Protein AF-A0A1G0C5Q2-F1 (afdb_monomer)

Mean predicted aligned error: 8.96 Å

Structure (mmCIF, N/CA/C/O backbone):
data_AF-A0A1G0C5Q2-F1
#
_entry.id   AF-A0A1G0C5Q2-F1
#
loop_
_atom_site.group_PDB
_atom_site.id
_atom_site.type_symbol
_atom_site.label_atom_id
_atom_site.label_alt_id
_atom_site.label_comp_id
_atom_site.label_asym_id
_atom_site.label_entity_id
_atom_site.label_seq_id
_atom_site.pdbx_PDB_ins_code
_atom_site.Cartn_x
_atom_site.Cartn_y
_atom_site.Cartn_z
_atom_site.occupancy
_atom_site.B_iso_or_equiv
_atom_site.auth_seq_id
_atom_site.auth_comp_id
_atom_site.auth_asym_id
_atom_site.auth_atom_id
_atom_site.pdbx_PDB_model_num
ATOM 1 N N . MET A 1 1 ? 8.155 -18.410 6.723 1.00 86.00 1 MET A N 1
ATOM 2 C CA . MET A 1 1 ? 8.140 -17.548 5.512 1.00 86.00 1 MET A CA 1
ATOM 3 C C . MET A 1 1 ? 6.779 -16.912 5.205 1.00 86.00 1 MET A C 1
ATOM 5 O O . MET A 1 1 ? 6.756 -15.712 4.991 1.00 86.00 1 MET A O 1
ATOM 9 N N . ARG A 1 2 ? 5.639 -17.629 5.223 1.00 94.50 2 ARG A N 1
ATOM 10 C CA . ARG A 1 2 ? 4.313 -17.044 4.884 1.00 94.50 2 ARG A CA 1
ATOM 11 C C . ARG A 1 2 ? 3.938 -15.799 5.704 1.00 94.50 2 ARG A C 1
ATOM 13 O O . ARG A 1 2 ? 3.553 -14.787 5.130 1.00 94.50 2 ARG A O 1
ATOM 20 N N . GLN A 1 3 ? 4.163 -15.841 7.019 1.00 96.00 3 GLN A N 1
ATOM 21 C CA . GLN A 1 3 ?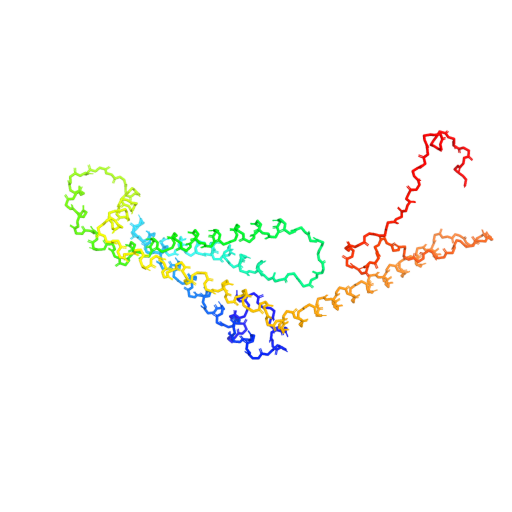 3.906 -14.713 7.923 1.00 96.00 3 GLN A CA 1
ATOM 22 C C . GLN A 1 3 ? 4.652 -13.424 7.534 1.00 96.00 3 GLN A C 1
ATOM 24 O O . GLN A 1 3 ? 4.142 -12.335 7.772 1.00 96.00 3 GLN A O 1
ATOM 29 N N . PHE A 1 4 ? 5.837 -13.518 6.921 1.00 96.56 4 PHE A N 1
ATOM 30 C CA . PHE A 1 4 ? 6.571 -12.338 6.454 1.00 96.56 4 PHE A CA 1
ATOM 31 C C . PHE A 1 4 ? 5.804 -11.617 5.338 1.00 96.56 4 PHE A C 1
ATOM 33 O O . PHE A 1 4 ? 5.561 -10.417 5.434 1.00 96.56 4 PHE A O 1
ATOM 40 N N . PHE A 1 5 ? 5.343 -12.357 4.326 1.00 96.69 5 PHE A N 1
ATOM 41 C CA . PHE A 1 5 ? 4.552 -11.796 3.228 1.00 96.69 5 PHE A CA 1
ATOM 42 C C . PHE A 1 5 ? 3.209 -11.245 3.708 1.00 96.69 5 PHE A C 1
ATOM 44 O O . PHE A 1 5 ? 2.782 -10.188 3.252 1.00 96.69 5 PHE A O 1
ATOM 51 N N . TRP A 1 6 ? 2.580 -11.905 4.681 1.00 96.25 6 TRP A N 1
ATOM 52 C CA . TRP A 1 6 ? 1.364 -11.400 5.318 1.00 96.25 6 TRP A CA 1
ATOM 53 C C . TRP A 1 6 ? 1.596 -10.062 6.029 1.00 96.25 6 TRP A C 1
ATOM 55 O O . TRP A 1 6 ? 0.843 -9.117 5.801 1.00 96.25 6 TRP A O 1
ATOM 65 N N . LYS A 1 7 ? 2.685 -9.935 6.801 1.00 95.56 7 LYS A N 1
ATOM 66 C CA . LYS A 1 7 ? 3.080 -8.667 7.443 1.00 95.56 7 LYS A CA 1
ATOM 67 C C . LYS A 1 7 ? 3.389 -7.566 6.427 1.00 95.56 7 LYS A C 1
ATOM 69 O O . LYS A 1 7 ? 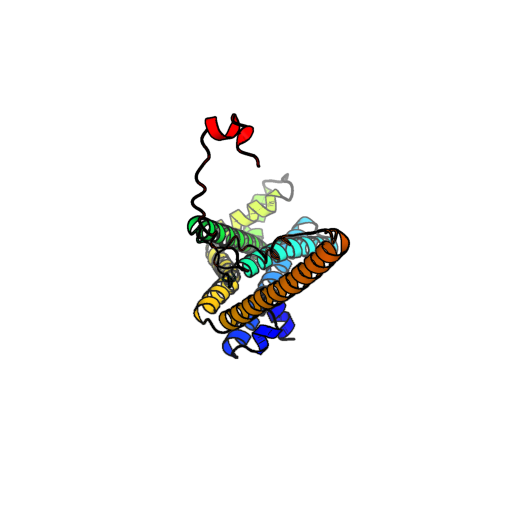3.073 -6.398 6.670 1.00 95.56 7 LYS A O 1
ATOM 74 N N . MET A 1 8 ? 3.983 -7.919 5.287 1.00 94.25 8 MET A N 1
ATOM 75 C CA . MET A 1 8 ? 4.234 -6.970 4.198 1.00 94.25 8 MET A CA 1
ATOM 76 C C . MET A 1 8 ? 2.9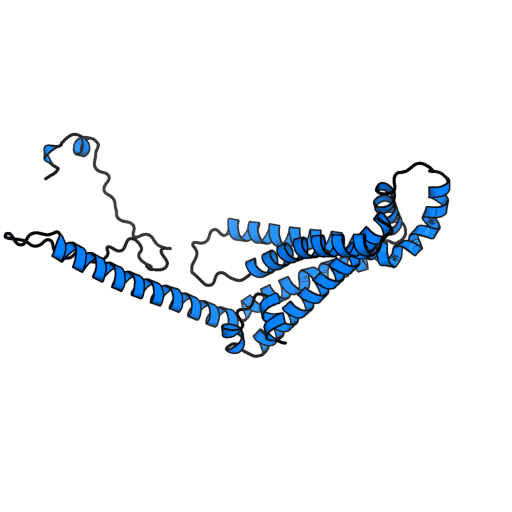33 -6.488 3.549 1.00 94.25 8 MET A C 1
ATOM 78 O O . MET A 1 8 ? 2.768 -5.288 3.352 1.00 94.25 8 MET A O 1
ATOM 82 N N . ALA A 1 9 ? 1.971 -7.389 3.331 1.00 94.50 9 ALA A N 1
ATOM 83 C CA . ALA A 1 9 ? 0.631 -7.064 2.833 1.00 94.50 9 ALA A CA 1
ATOM 84 C C . ALA A 1 9 ? -0.250 -6.294 3.845 1.00 94.50 9 ALA A C 1
ATOM 86 O O . ALA A 1 9 ? -1.307 -5.764 3.476 1.00 94.50 9 ALA A O 1
ATOM 87 N N . GLY A 1 10 ? 0.182 -6.234 5.109 1.00 93.38 10 GLY A N 1
ATOM 88 C CA . GLY A 1 10 ? -0.504 -5.526 6.186 1.00 93.38 10 GLY A CA 1
ATOM 89 C C . GLY A 1 10 ? -1.457 -6.356 7.030 1.00 93.38 10 GLY A C 1
ATOM 90 O O . GLY A 1 10 ? -2.197 -5.796 7.829 1.00 93.38 10 GLY A O 1
ATOM 91 N N . ALA A 1 11 ? -1.460 -7.675 6.867 1.00 94.00 11 ALA A N 1
ATOM 92 C CA . ALA A 1 11 ? -2.321 -8.534 7.658 1.00 94.00 11 ALA A CA 1
ATOM 93 C C . ALA A 1 11 ? -1.772 -8.745 9.072 1.00 94.00 11 ALA A C 1
ATOM 95 O O . ALA A 1 11 ? -0.579 -8.985 9.274 1.00 94.00 11 ALA A O 1
ATOM 96 N N . ASP A 1 12 ? -2.684 -8.771 10.039 1.00 94.81 12 ASP A N 1
ATOM 97 C CA . ASP A 1 12 ? -2.447 -9.402 11.334 1.00 94.81 12 ASP A CA 1
ATOM 98 C C . ASP A 1 12 ? -2.374 -10.928 11.159 1.00 94.81 12 ASP A C 1
ATOM 100 O O . ASP A 1 12 ? -3.376 -11.571 10.825 1.00 94.81 12 ASP A O 1
ATOM 104 N N . CYS A 1 13 ? -1.188 -11.504 11.382 1.00 96.00 13 CYS A N 1
ATOM 105 C CA . CYS A 1 13 ? -0.951 -12.941 11.245 1.00 96.00 13 CYS A CA 1
ATOM 106 C C . CYS A 1 13 ? -1.863 -13.779 12.148 1.00 96.00 13 CYS A C 1
ATOM 108 O O . CYS A 1 13 ? -2.348 -14.814 11.708 1.00 96.00 13 CYS A O 1
ATOM 110 N N . SER A 1 14 ? -2.126 -13.331 13.378 1.00 95.69 14 SER A N 1
ATOM 111 C CA . SER A 1 14 ? -2.903 -14.099 14.358 1.00 95.69 14 SER A CA 1
ATOM 112 C C . SER A 1 14 ? -4.377 -14.222 13.963 1.00 95.69 14 SER A C 1
ATOM 114 O O . SER A 1 14 ? -5.024 -15.239 14.220 1.00 95.69 14 SER A O 1
ATOM 116 N N . ILE A 1 15 ? -4.907 -13.191 13.300 1.00 94.94 15 ILE A N 1
ATOM 117 C CA . ILE A 1 15 ? -6.261 -13.187 12.742 1.00 94.94 15 ILE A CA 1
ATOM 118 C C . ILE A 1 15 ? -6.286 -13.975 11.433 1.00 94.94 15 ILE A C 1
ATOM 120 O O . ILE A 1 15 ? -7.211 -14.748 11.191 1.00 94.94 15 ILE A O 1
ATOM 124 N N . LEU A 1 16 ? -5.268 -13.796 10.589 1.00 94.94 16 LEU A N 1
ATOM 125 C CA . LEU A 1 16 ? -5.209 -14.423 9.275 1.00 94.94 16 LEU A CA 1
ATOM 126 C C . LEU A 1 16 ? -5.054 -15.950 9.367 1.00 94.94 16 LEU A C 1
ATOM 128 O O . LEU A 1 16 ? -5.674 -16.665 8.583 1.00 94.94 16 LEU A O 1
ATOM 132 N N . GLU A 1 17 ? -4.315 -16.457 10.354 1.00 96.25 17 GLU A N 1
ATOM 133 C CA . GLU A 1 17 ? -4.201 -17.896 10.638 1.00 96.25 17 GLU A CA 1
ATOM 134 C C . GLU A 1 17 ? -5.544 -18.536 11.007 1.00 96.25 17 GLU A C 1
ATOM 136 O O . GLU A 1 17 ? -5.779 -19.697 10.683 1.00 96.25 17 GLU A O 1
ATOM 141 N N . LYS A 1 18 ? -6.447 -17.768 11.628 1.00 95.06 18 LYS A N 1
ATOM 142 C CA . LYS A 1 18 ? -7.811 -18.202 11.972 1.00 95.06 18 LYS A CA 1
ATOM 143 C C . LYS A 1 18 ? -8.808 -18.028 10.825 1.00 95.06 18 LYS A C 1
ATOM 145 O O . LYS A 1 18 ? -9.954 -18.442 10.958 1.00 95.06 18 LYS A O 1
ATOM 150 N N . SER A 1 19 ? -8.398 -17.385 9.733 1.00 93.81 19 SER A N 1
ATOM 151 C CA . SER A 1 19 ? -9.231 -17.177 8.547 1.00 93.81 19 SER A CA 1
ATOM 152 C C . SER A 1 19 ? -9.023 -18.282 7.512 1.00 93.81 19 SER A C 1
ATOM 154 O O . SER A 1 19 ? -7.998 -18.968 7.518 1.00 93.81 19 SER A O 1
ATOM 156 N N . GLY A 1 20 ? -9.970 -18.419 6.590 1.00 93.88 20 GLY A N 1
ATOM 157 C CA . GLY A 1 20 ? -9.952 -19.392 5.513 1.00 93.88 20 GLY A CA 1
ATOM 158 C C . GLY A 1 20 ? -8.715 -19.320 4.622 1.00 93.88 20 GLY A C 1
ATOM 159 O O . GLY A 1 20 ? -8.105 -18.267 4.399 1.00 93.88 20 GLY A O 1
ATOM 160 N N . SER A 1 21 ? -8.365 -20.479 4.063 1.00 94.38 21 SER A N 1
ATOM 161 C CA . SER A 1 21 ? -7.192 -20.677 3.204 1.00 94.38 21 SER A CA 1
ATOM 162 C C . SER A 1 21 ? -7.165 -19.734 1.996 1.00 94.38 21 SER A C 1
ATOM 164 O O . SER A 1 21 ? -6.092 -19.295 1.579 1.00 94.38 21 SER A O 1
ATOM 166 N N . GLU A 1 22 ? -8.331 -19.354 1.464 1.00 92.94 22 GLU A N 1
ATOM 167 C CA . GLU A 1 22 ? -8.429 -18.389 0.367 1.00 92.94 22 GLU A CA 1
ATOM 168 C C . GLU A 1 22 ? -7.922 -16.994 0.776 1.00 92.94 22 GLU A C 1
ATOM 170 O O . GLU A 1 22 ? -7.129 -16.384 0.052 1.00 92.94 22 GLU A O 1
ATOM 175 N N . SER A 1 23 ? -8.334 -16.495 1.949 1.00 93.94 23 SER A N 1
ATOM 176 C CA . SER A 1 23 ? -7.864 -15.211 2.489 1.00 93.94 23 SER A CA 1
ATOM 177 C C . SER A 1 23 ? -6.350 -15.247 2.696 1.00 93.94 23 SER A C 1
ATOM 179 O O . SER A 1 23 ? -5.637 -14.350 2.241 1.00 93.94 23 SER A O 1
ATOM 181 N N . GLN A 1 24 ? -5.842 -16.329 3.295 1.00 95.50 24 GLN A N 1
ATOM 182 C CA . GLN A 1 24 ? -4.409 -16.544 3.510 1.00 95.50 24 GLN A CA 1
ATOM 183 C C . GLN A 1 24 ? -3.604 -16.512 2.203 1.00 95.50 24 GLN A C 1
ATOM 185 O O . GLN A 1 24 ? -2.540 -15.885 2.144 1.00 95.50 24 GLN A O 1
ATOM 190 N N . HIS A 1 25 ? -4.107 -17.169 1.151 1.00 95.75 25 HIS A N 1
ATOM 191 C CA . HIS A 1 25 ? -3.444 -17.213 -0.150 1.00 95.75 25 HIS A CA 1
ATOM 192 C C . HIS A 1 25 ? -3.434 -15.839 -0.824 1.00 95.75 25 HIS A C 1
ATOM 194 O O . HIS A 1 25 ? -2.386 -15.386 -1.269 1.00 95.75 25 HIS A O 1
ATOM 200 N N . ARG A 1 26 ? -4.556 -15.112 -0.812 1.00 94.69 26 ARG A N 1
ATOM 201 C CA . ARG A 1 26 ? -4.628 -13.752 -1.370 1.00 94.69 26 ARG A CA 1
ATOM 202 C C . ARG A 1 26 ? -3.671 -12.785 -0.671 1.00 94.69 26 ARG A C 1
ATOM 204 O O . ARG A 1 26 ? -2.983 -12.027 -1.349 1.00 94.69 26 ARG A O 1
ATOM 211 N N . PHE A 1 27 ? -3.580 -12.816 0.660 1.00 95.56 27 PHE A N 1
ATOM 212 C CA . PHE A 1 27 ? -2.607 -11.992 1.388 1.00 95.56 27 PHE A CA 1
ATOM 213 C C . PHE A 1 27 ? -1.157 -12.386 1.081 1.00 95.56 27 PHE A C 1
ATOM 215 O O . PHE A 1 27 ? -0.295 -11.512 1.003 1.00 95.56 27 PHE A O 1
ATOM 222 N N . LEU A 1 28 ? -0.880 -13.675 0.854 1.00 97.06 28 LEU A N 1
ATOM 223 C CA . LEU A 1 28 ? 0.429 -14.132 0.382 1.00 97.06 28 LEU A CA 1
ATOM 224 C C . LEU A 1 28 ? 0.741 -13.571 -1.015 1.00 97.06 28 LEU A C 1
AT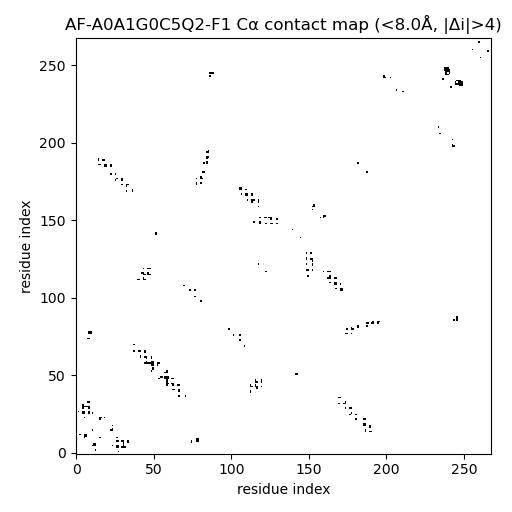OM 226 O O . LEU A 1 28 ? 1.817 -13.011 -1.207 1.00 97.06 28 LEU A O 1
ATOM 230 N N . THR A 1 29 ? -0.201 -13.659 -1.960 1.00 96.88 29 THR A N 1
ATOM 231 C CA . THR A 1 29 ? -0.060 -13.103 -3.316 1.00 96.88 29 THR A CA 1
ATOM 232 C C . THR A 1 29 ? 0.175 -11.596 -3.282 1.00 96.88 29 THR A C 1
ATOM 234 O O . THR A 1 29 ? 1.077 -11.105 -3.952 1.00 96.88 29 THR A O 1
ATOM 237 N N . ILE A 1 30 ? -0.579 -10.857 -2.463 1.00 96.56 30 ILE A N 1
ATOM 238 C CA . ILE A 1 30 ? -0.388 -9.412 -2.278 1.00 96.56 30 ILE A CA 1
ATOM 239 C C . ILE A 1 30 ? 1.017 -9.113 -1.742 1.00 96.56 30 ILE A C 1
ATOM 241 O O . ILE A 1 30 ? 1.684 -8.218 -2.253 1.00 96.56 30 ILE A O 1
ATOM 245 N N . GLY A 1 31 ? 1.481 -9.866 -0.740 1.00 96.94 31 GLY A N 1
ATOM 246 C CA . GLY A 1 31 ? 2.820 -9.698 -0.180 1.00 96.94 31 GLY A CA 1
ATOM 247 C C . GLY A 1 31 ? 3.928 -9.983 -1.197 1.00 96.94 31 GLY A C 1
ATOM 248 O O . GLY A 1 31 ? 4.907 -9.246 -1.252 1.00 96.94 31 GLY A O 1
ATOM 249 N N . LEU A 1 32 ? 3.763 -11.011 -2.034 1.00 97.75 32 LEU A N 1
ATOM 250 C CA . LEU A 1 32 ? 4.696 -11.329 -3.119 1.00 97.75 32 LEU A CA 1
ATOM 251 C C . LEU A 1 32 ? 4.728 -10.230 -4.186 1.00 97.75 32 LEU A C 1
ATOM 253 O O . LEU A 1 32 ? 5.807 -9.777 -4.557 1.00 97.75 32 LEU A O 1
ATOM 257 N N . LEU A 1 33 ? 3.559 -9.763 -4.634 1.00 97.56 33 LEU A N 1
ATOM 258 C CA . LEU A 1 33 ? 3.462 -8.667 -5.599 1.00 97.56 33 LEU A CA 1
ATOM 259 C C . LEU A 1 33 ? 4.067 -7.371 -5.051 1.00 97.56 33 LEU A C 1
ATOM 261 O O . LEU A 1 33 ? 4.733 -6.656 -5.788 1.00 97.56 33 LEU A O 1
ATOM 265 N N . TYR A 1 34 ? 3.883 -7.083 -3.759 1.00 96.81 34 TYR A N 1
ATOM 266 C CA . TYR A 1 34 ? 4.532 -5.946 -3.110 1.00 96.81 34 TYR A CA 1
ATOM 267 C C . TYR A 1 34 ? 6.059 -6.051 -3.191 1.00 96.81 34 TYR A C 1
ATOM 269 O O . TYR A 1 34 ? 6.701 -5.107 -3.636 1.00 96.81 34 TYR A O 1
ATOM 277 N N . ILE A 1 35 ? 6.648 -7.195 -2.825 1.00 97.56 35 ILE A N 1
ATOM 278 C CA . ILE A 1 35 ? 8.106 -7.390 -2.908 1.00 97.56 35 ILE A CA 1
ATOM 279 C C . ILE A 1 35 ? 8.606 -7.275 -4.353 1.00 97.56 35 ILE A C 1
ATOM 281 O O . ILE A 1 35 ? 9.642 -6.656 -4.583 1.00 97.56 35 ILE A O 1
ATOM 285 N N . LEU A 1 36 ? 7.857 -7.807 -5.322 1.00 97.69 36 LEU A N 1
ATOM 286 C CA . LEU A 1 36 ? 8.168 -7.654 -6.743 1.00 97.69 36 LEU A CA 1
ATOM 287 C C . LEU A 1 36 ? 8.177 -6.176 -7.164 1.00 97.69 36 LEU A C 1
ATOM 289 O O . LEU A 1 36 ? 9.126 -5.729 -7.800 1.00 97.69 36 LEU A O 1
ATOM 293 N N . VAL A 1 37 ? 7.161 -5.407 -6.764 1.00 97.38 37 VAL A N 1
ATOM 294 C CA . VAL A 1 37 ? 7.070 -3.961 -7.018 1.00 97.38 37 VAL A CA 1
ATOM 295 C C . VAL A 1 37 ? 8.243 -3.209 -6.381 1.00 97.38 37 VAL A C 1
ATOM 297 O O . VAL A 1 37 ? 8.877 -2.401 -7.056 1.00 97.38 37 VAL A O 1
ATOM 300 N N . ILE A 1 38 ? 8.596 -3.508 -5.124 1.00 98.06 38 ILE A N 1
ATOM 301 C CA . ILE A 1 38 ? 9.780 -2.929 -4.464 1.00 98.06 38 ILE A CA 1
ATOM 302 C C . ILE A 1 38 ? 11.065 -3.260 -5.240 1.00 98.06 38 ILE A C 1
ATOM 304 O O . ILE A 1 38 ? 11.895 -2.378 -5.449 1.00 98.06 38 ILE A O 1
ATOM 308 N N . GLY A 1 39 ? 11.226 -4.507 -5.690 1.00 98.00 39 GLY A N 1
ATOM 309 C CA . GLY A 1 39 ? 12.388 -4.938 -6.469 1.00 98.00 39 GLY A CA 1
ATOM 310 C C . GLY A 1 39 ? 12.508 -4.214 -7.812 1.00 98.00 39 GLY A C 1
ATOM 311 O O . GLY A 1 39 ? 13.594 -3.760 -8.167 1.00 98.00 39 GLY A O 1
ATOM 312 N N . LEU A 1 40 ? 11.391 -4.042 -8.527 1.00 97.88 40 LEU A N 1
ATOM 313 C CA . LEU A 1 40 ? 11.349 -3.288 -9.783 1.00 97.88 40 LEU A CA 1
ATOM 314 C C . LEU A 1 40 ? 11.662 -1.805 -9.576 1.00 97.88 40 LEU A C 1
ATOM 316 O O . LEU A 1 40 ? 12.423 -1.239 -10.356 1.00 97.88 40 LEU A O 1
ATOM 320 N N . MET A 1 41 ? 11.133 -1.188 -8.514 1.00 98.12 41 MET A N 1
ATOM 321 C CA . MET A 1 41 ? 11.483 0.192 -8.157 1.00 98.12 41 MET A CA 1
ATOM 322 C C . MET A 1 41 ? 12.977 0.331 -7.879 1.00 98.12 41 MET A C 1
ATOM 324 O O . M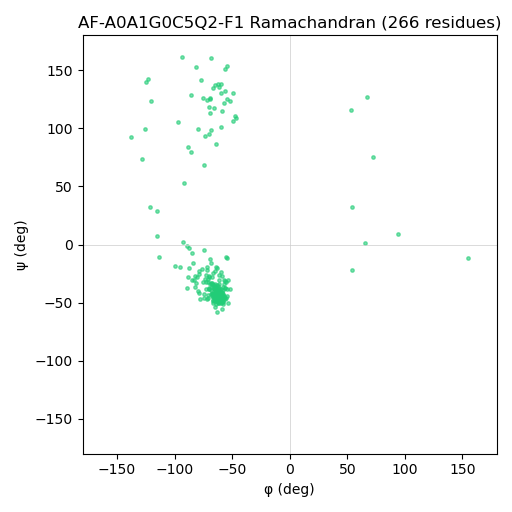ET A 1 41 ? 13.616 1.221 -8.435 1.00 98.12 41 MET A O 1
ATOM 328 N N . PHE A 1 42 ? 13.550 -0.573 -7.079 1.00 98.38 42 PHE A N 1
ATOM 329 C CA . PHE A 1 42 ? 14.982 -0.553 -6.792 1.00 98.38 42 PHE A CA 1
ATOM 330 C C . PHE A 1 42 ? 15.819 -0.681 -8.065 1.00 98.38 42 PHE A C 1
ATOM 332 O O . PHE A 1 42 ? 16.742 0.103 -8.263 1.00 98.38 42 PHE A O 1
ATOM 339 N N . ALA A 1 43 ? 15.482 -1.626 -8.947 1.00 97.62 43 ALA A N 1
ATOM 340 C CA . ALA A 1 43 ? 16.185 -1.812 -10.213 1.00 97.62 43 ALA A CA 1
ATOM 341 C C . ALA A 1 43 ? 16.094 -0.567 -11.112 1.00 97.62 43 ALA A C 1
ATOM 343 O O . ALA A 1 43 ? 17.110 -0.123 -11.647 1.00 97.62 43 ALA A O 1
ATOM 344 N N . ALA A 1 44 ? 14.905 0.031 -11.227 1.00 96.75 44 ALA A N 1
ATOM 345 C CA . ALA A 1 44 ? 14.682 1.228 -12.030 1.00 96.75 44 ALA A CA 1
ATOM 346 C C . ALA A 1 44 ? 15.486 2.432 -11.507 1.00 96.75 44 ALA A C 1
ATOM 348 O O . ALA A 1 44 ? 16.175 3.096 -12.282 1.00 96.75 44 ALA A O 1
ATOM 349 N N . PHE A 1 45 ? 15.469 2.680 -10.192 1.00 97.00 45 PHE A N 1
ATOM 350 C CA . PHE A 1 45 ? 16.253 3.761 -9.586 1.00 97.00 45 PHE A CA 1
ATOM 351 C C . PHE A 1 45 ? 17.757 3.499 -9.611 1.00 97.00 45 PHE A C 1
ATOM 353 O O . PHE A 1 45 ? 18.527 4.435 -9.816 1.00 97.00 45 PHE A O 1
ATOM 360 N N . CYS A 1 46 ? 18.182 2.242 -9.475 1.00 96.94 46 CYS A N 1
ATOM 361 C CA . CYS A 1 46 ? 19.593 1.871 -9.564 1.00 96.94 46 CYS A CA 1
ATOM 362 C C . CYS A 1 46 ? 20.128 2.117 -10.968 1.00 96.94 46 CYS A C 1
ATOM 364 O O . CYS A 1 46 ? 21.178 2.736 -11.117 1.00 96.94 46 CYS A O 1
ATOM 366 N N . GLY A 1 47 ? 19.359 1.744 -11.993 1.00 92.44 47 GLY A N 1
ATOM 367 C CA . GLY A 1 47 ? 19.670 2.066 -13.381 1.00 92.44 47 GLY A CA 1
ATOM 368 C C . GLY A 1 47 ? 19.754 3.571 -13.638 1.00 92.44 47 GLY A C 1
ATOM 369 O O . GLY A 1 47 ? 20.716 4.039 -14.248 1.00 92.44 47 GLY A O 1
ATOM 370 N N . LEU A 1 48 ? 18.785 4.338 -13.125 1.00 92.69 48 LEU A N 1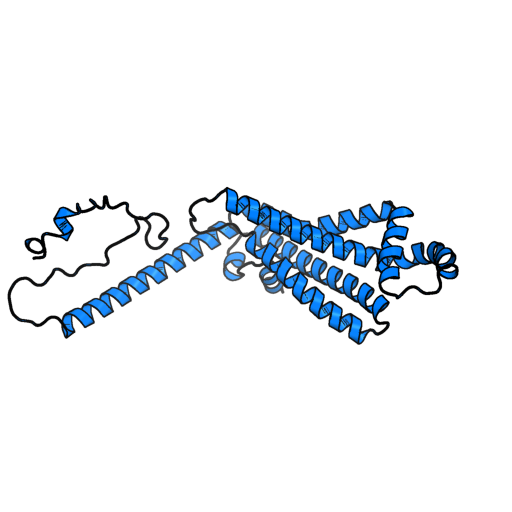
ATOM 371 C CA . LEU A 1 48 ? 18.782 5.799 -13.224 1.00 92.69 48 LEU A CA 1
ATOM 372 C C . LEU A 1 48 ? 20.034 6.410 -12.580 1.00 92.69 48 LEU A C 1
ATOM 374 O O . LEU A 1 48 ? 20.777 7.139 -13.231 1.00 92.69 48 LEU A O 1
ATOM 378 N N . PHE A 1 49 ? 20.295 6.103 -11.310 1.00 94.19 49 PHE A N 1
ATOM 379 C CA . PHE A 1 49 ? 21.421 6.685 -10.585 1.00 94.19 49 PHE A CA 1
ATOM 380 C C . PHE A 1 49 ? 22.776 6.182 -11.082 1.00 94.19 49 PHE A C 1
ATOM 382 O O . PHE A 1 49 ? 23.749 6.927 -11.015 1.00 94.19 49 PHE A O 1
ATOM 389 N N . TRP A 1 50 ? 22.856 4.967 -11.627 1.00 92.69 50 TRP A N 1
ATOM 390 C CA . TRP A 1 50 ? 24.060 4.482 -12.299 1.00 92.69 50 TRP A CA 1
ATOM 391 C C . TRP A 1 50 ? 24.394 5.346 -13.516 1.00 92.69 50 TRP A C 1
ATOM 393 O O . TRP A 1 50 ? 25.536 5.777 -13.648 1.00 92.69 50 TRP A O 1
ATOM 403 N N . LYS A 1 51 ? 23.396 5.676 -14.351 1.00 87.19 51 LYS A N 1
ATOM 404 C CA . LYS A 1 51 ? 23.581 6.590 -15.493 1.00 87.19 51 LYS A CA 1
ATOM 405 C C . LYS A 1 51 ? 23.983 8.004 -15.057 1.00 87.19 51 LYS A C 1
ATOM 407 O O . LYS A 1 51 ? 24.763 8.643 -15.748 1.00 87.19 51 LYS A O 1
ATOM 412 N N . VAL A 1 52 ? 23.475 8.483 -13.918 1.00 88.06 52 VAL A N 1
ATOM 413 C CA . VAL A 1 52 ? 23.769 9.837 -13.410 1.00 88.06 52 VAL A CA 1
ATOM 414 C C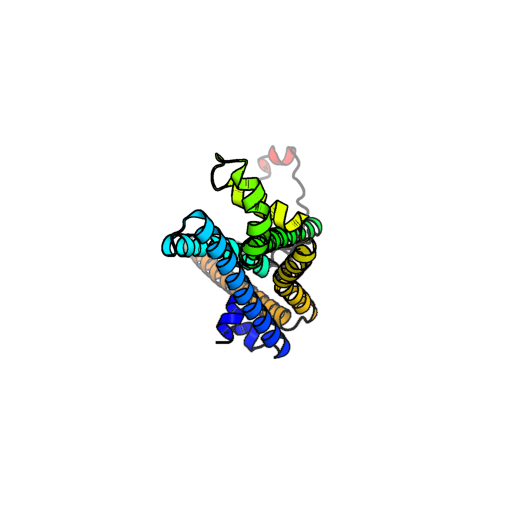 . VAL A 1 52 ? 25.148 9.936 -12.751 1.00 88.06 52 VAL A C 1
ATOM 416 O O . VAL A 1 52 ? 25.878 10.885 -13.012 1.00 88.06 52 VAL A O 1
ATOM 419 N N . PHE A 1 53 ? 25.508 8.991 -11.879 1.00 90.12 53 PHE A N 1
ATOM 420 C CA . PHE A 1 53 ? 26.721 9.088 -11.055 1.00 90.12 53 PHE A CA 1
ATOM 421 C C . PHE A 1 53 ? 27.907 8.282 -11.591 1.00 90.12 53 PHE A C 1
ATOM 423 O O . PHE A 1 53 ? 29.028 8.498 -11.139 1.00 90.12 53 PHE A O 1
ATOM 430 N N . GLY A 1 54 ? 27.685 7.300 -12.473 1.00 89.31 54 GLY A N 1
ATOM 431 C CA . GLY A 1 54 ? 28.733 6.405 -12.986 1.00 89.31 54 GLY A CA 1
ATOM 432 C C . GLY A 1 54 ? 29.378 5.485 -11.936 1.00 89.31 54 GLY A C 1
ATOM 433 O O . GLY A 1 54 ? 30.282 4.719 -12.258 1.00 89.31 54 GLY A O 1
ATOM 434 N N . MET A 1 55 ? 28.932 5.539 -10.676 1.00 94.44 55 MET A N 1
ATOM 435 C CA . MET A 1 55 ? 29.482 4.772 -9.556 1.00 94.44 55 MET A CA 1
ATOM 436 C C . MET A 1 55 ? 28.418 3.874 -8.921 1.00 94.44 55 MET A C 1
ATOM 438 O O . MET A 1 55 ? 27.396 4.353 -8.425 1.00 94.44 55 MET A O 1
ATOM 442 N N . PHE A 1 56 ? 28.698 2.568 -8.857 1.00 95.88 56 PHE A N 1
ATOM 443 C CA . PHE A 1 56 ? 27.722 1.543 -8.454 1.00 95.88 56 PHE A CA 1
ATOM 444 C C . PHE A 1 56 ? 27.262 1.740 -7.018 1.00 95.88 56 PHE A C 1
ATOM 446 O O . PHE A 1 56 ? 26.069 1.747 -6.738 1.00 95.88 56 PHE A O 1
ATOM 453 N N . TRP A 1 57 ? 28.212 1.938 -6.107 1.00 97.50 57 TRP A N 1
ATOM 454 C CA . TRP A 1 57 ? 27.928 2.036 -4.679 1.00 97.50 57 TRP A CA 1
ATOM 455 C C . TRP A 1 57 ? 27.084 3.262 -4.331 1.00 97.50 57 TRP A C 1
ATOM 457 O O . TRP A 1 57 ? 26.167 3.159 -3.515 1.00 97.50 57 TRP A O 1
ATOM 467 N N . ILE A 1 58 ? 27.346 4.399 -4.987 1.00 96.50 58 ILE A N 1
ATOM 468 C CA . ILE A 1 58 ? 26.548 5.620 -4.822 1.00 96.50 58 ILE A CA 1
ATOM 469 C C . ILE A 1 58 ? 25.142 5.379 -5.377 1.00 96.50 58 ILE A C 1
ATOM 471 O O . ILE A 1 58 ? 24.160 5.607 -4.672 1.00 96.50 58 ILE A O 1
ATOM 475 N N . ALA A 1 59 ? 25.038 4.827 -6.590 1.00 96.25 59 ALA A N 1
ATOM 476 C CA . ALA A 1 59 ? 23.757 4.528 -7.217 1.00 96.25 59 ALA A CA 1
ATOM 477 C C . ALA A 1 59 ? 22.901 3.562 -6.387 1.00 96.25 59 ALA A C 1
ATOM 479 O O . ALA A 1 59 ? 21.732 3.845 -6.124 1.00 96.25 59 ALA A O 1
ATOM 480 N N . ALA A 1 60 ? 23.483 2.460 -5.912 1.00 98.00 60 ALA A N 1
ATOM 481 C CA . ALA A 1 60 ? 22.808 1.478 -5.073 1.00 98.00 60 ALA A CA 1
ATOM 482 C C . ALA A 1 60 ? 22.345 2.090 -3.741 1.00 98.00 60 ALA A C 1
ATOM 484 O O . ALA A 1 60 ? 21.202 1.874 -3.336 1.00 98.00 60 ALA A O 1
ATOM 485 N N . SER A 1 61 ? 23.188 2.902 -3.092 1.00 98.19 61 SER A N 1
ATOM 486 C CA . SER A 1 61 ? 22.851 3.556 -1.819 1.00 98.19 61 SER A CA 1
ATOM 487 C C . SER A 1 61 ? 21.708 4.561 -1.984 1.00 98.19 61 SER A C 1
ATOM 489 O O . SER A 1 61 ? 20.722 4.499 -1.248 1.00 98.19 61 SER A O 1
ATOM 491 N N . CYS A 1 62 ? 21.780 5.438 -2.991 1.00 97.88 62 CYS A N 1
ATOM 492 C CA . CYS A 1 62 ? 20.710 6.389 -3.300 1.00 97.88 62 CYS A CA 1
ATOM 493 C C . CYS A 1 62 ? 19.404 5.669 -3.671 1.00 97.88 62 CYS A C 1
ATOM 495 O O . CYS A 1 62 ? 18.333 6.040 -3.190 1.00 97.88 62 CYS A O 1
ATOM 497 N N . SER A 1 63 ? 19.486 4.599 -4.467 1.00 97.88 63 SER A N 1
ATOM 498 C CA . SER A 1 63 ? 18.321 3.797 -4.868 1.00 97.88 63 SER A CA 1
ATOM 499 C C . SER A 1 63 ? 17.654 3.124 -3.689 1.00 97.88 63 SER A C 1
ATOM 501 O O . SER A 1 63 ? 16.427 3.081 -3.628 1.00 97.88 63 SER A O 1
ATOM 503 N N . LEU A 1 64 ? 18.443 2.609 -2.746 1.00 98.44 64 LEU A N 1
ATOM 504 C CA . LEU A 1 64 ? 17.933 1.972 -1.542 1.00 98.44 64 LEU A CA 1
ATOM 505 C C . LEU A 1 64 ? 17.146 2.977 -0.700 1.00 98.44 64 LEU A C 1
ATOM 507 O O . LEU A 1 64 ? 16.022 2.676 -0.304 1.00 98.44 64 LEU A O 1
ATOM 511 N N . VAL A 1 65 ? 17.687 4.182 -0.490 1.00 98.44 65 VAL A N 1
ATOM 512 C CA . VAL A 1 65 ? 17.006 5.249 0.263 1.00 98.44 65 VAL A CA 1
ATOM 513 C C . VAL A 1 65 ? 15.705 5.666 -0.426 1.00 98.44 65 VAL A C 1
ATOM 515 O O . VAL A 1 65 ? 14.650 5.673 0.208 1.00 98.44 65 VAL A O 1
ATOM 518 N N . VAL A 1 66 ? 15.742 5.960 -1.728 1.00 97.88 66 VAL A N 1
ATOM 519 C CA . VAL A 1 66 ? 14.551 6.390 -2.482 1.00 97.88 66 VAL A CA 1
ATOM 520 C C . VAL A 1 66 ? 13.492 5.288 -2.527 1.00 97.88 66 VAL A C 1
ATOM 522 O O . VAL A 1 66 ? 12.319 5.545 -2.252 1.00 97.88 66 VAL A O 1
ATOM 525 N N . THR A 1 67 ? 13.896 4.046 -2.798 1.00 98.12 67 THR A N 1
ATOM 526 C CA . THR A 1 67 ? 12.979 2.899 -2.826 1.00 98.12 67 THR A CA 1
ATOM 527 C C . THR A 1 67 ? 12.382 2.632 -1.450 1.00 98.12 67 THR A C 1
ATOM 529 O O . THR A 1 67 ? 11.202 2.305 -1.355 1.00 98.12 67 THR A O 1
ATOM 532 N N . PHE A 1 68 ? 13.149 2.805 -0.371 1.00 97.94 68 PHE A N 1
ATOM 533 C CA . PHE A 1 68 ? 12.633 2.688 0.990 1.00 97.94 68 PHE A CA 1
ATOM 534 C C . PHE A 1 68 ? 11.567 3.751 1.289 1.00 97.94 68 PHE A C 1
ATOM 536 O O . PHE A 1 68 ? 10.510 3.418 1.831 1.00 97.94 68 PHE A O 1
ATOM 543 N N . LEU A 1 69 ? 11.798 5.009 0.899 1.00 97.81 69 LEU A N 1
ATOM 544 C CA . LEU A 1 69 ? 10.839 6.101 1.095 1.00 97.81 69 LEU A CA 1
ATOM 545 C C . LEU A 1 69 ? 9.555 5.880 0.284 1.00 97.81 69 LEU A C 1
ATOM 547 O O . LEU A 1 69 ? 8.463 5.841 0.855 1.00 97.81 69 LEU A O 1
ATOM 551 N N . ILE A 1 70 ? 9.676 5.665 -1.029 1.00 96.75 70 ILE A N 1
ATOM 552 C CA . ILE A 1 70 ? 8.523 5.434 -1.915 1.00 96.75 70 ILE A CA 1
ATOM 553 C C . ILE A 1 70 ? 7.804 4.138 -1.528 1.00 96.75 70 ILE A C 1
ATOM 555 O O . ILE A 1 70 ? 6.579 4.114 -1.437 1.00 96.75 70 ILE A O 1
ATOM 559 N N . GLY A 1 71 ? 8.550 3.075 -1.223 1.00 96.62 71 GLY A N 1
ATOM 560 C CA . GLY A 1 71 ? 8.012 1.802 -0.753 1.00 96.62 71 GLY A CA 1
ATOM 561 C C . GLY A 1 71 ? 7.227 1.938 0.551 1.00 96.62 71 GLY A C 1
ATOM 562 O O . GLY A 1 71 ? 6.164 1.335 0.690 1.00 96.62 71 GLY A O 1
ATOM 563 N N . SER A 1 72 ? 7.684 2.788 1.475 1.00 96.44 72 SER A N 1
ATOM 564 C CA . SER A 1 72 ? 6.963 3.088 2.719 1.00 96.44 72 SER A CA 1
ATOM 565 C C . SER A 1 72 ? 5.646 3.820 2.456 1.00 96.44 72 SER A C 1
ATOM 567 O O . SER A 1 72 ? 4.616 3.430 3.009 1.00 96.44 72 SER A O 1
ATOM 569 N N . ILE A 1 73 ? 5.644 4.822 1.569 1.00 96.00 73 ILE A N 1
ATOM 570 C CA . ILE A 1 73 ? 4.420 5.536 1.165 1.00 96.00 73 ILE A CA 1
ATOM 571 C C . ILE A 1 73 ? 3.455 4.580 0.452 1.00 96.00 73 ILE A C 1
ATOM 573 O O . ILE A 1 73 ? 2.266 4.539 0.768 1.00 96.00 73 ILE A O 1
ATOM 577 N N . TYR A 1 74 ? 3.958 3.758 -0.470 1.00 96.00 74 TYR A N 1
ATOM 578 C CA . TYR A 1 74 ? 3.168 2.753 -1.177 1.00 96.00 74 TYR A CA 1
ATOM 579 C C . TYR A 1 74 ? 2.545 1.739 -0.206 1.00 96.00 74 TYR A C 1
ATOM 581 O O . TYR A 1 74 ? 1.349 1.447 -0.282 1.00 96.00 74 TYR A O 1
ATOM 589 N N . ARG A 1 75 ? 3.322 1.244 0.766 1.00 95.50 75 ARG A N 1
ATOM 590 C CA . ARG A 1 75 ? 2.823 0.346 1.814 1.00 95.50 75 ARG A CA 1
ATOM 591 C C . ARG A 1 75 ? 1.756 1.026 2.669 1.00 95.50 75 ARG A C 1
ATOM 593 O O . ARG A 1 75 ? 0.738 0.403 2.958 1.00 95.50 75 ARG A O 1
ATOM 600 N N . LEU A 1 76 ? 1.936 2.294 3.037 1.00 94.56 76 LEU A N 1
ATOM 601 C CA . LEU A 1 76 ? 0.934 3.060 3.785 1.00 94.56 76 LEU A CA 1
ATOM 602 C C . LEU A 1 76 ? -0.368 3.227 2.982 1.00 94.56 76 LEU A C 1
ATOM 604 O O . LEU A 1 76 ? -1.461 3.006 3.514 1.00 94.56 76 LEU A O 1
ATOM 608 N N . ASN A 1 77 ? -0.269 3.526 1.685 1.00 93.75 77 ASN A N 1
ATOM 609 C CA . ASN A 1 77 ? -1.415 3.562 0.775 1.00 93.75 77 ASN A CA 1
ATOM 610 C C . ASN A 1 77 ? -2.143 2.211 0.744 1.00 93.75 77 ASN A C 1
ATOM 612 O O . ASN A 1 77 ? -3.368 2.168 0.836 1.00 93.75 77 ASN A O 1
ATOM 616 N N . MET A 1 78 ? -1.407 1.100 0.711 1.00 92.25 78 MET A N 1
ATOM 617 C CA . MET A 1 78 ? -1.984 -0.242 0.793 1.00 92.25 78 MET A CA 1
ATOM 618 C C . MET A 1 78 ? -2.643 -0.558 2.142 1.00 92.25 78 MET A C 1
ATOM 620 O O . MET A 1 78 ? -3.701 -1.186 2.173 1.00 92.25 78 MET A O 1
ATOM 624 N N . LEU A 1 79 ? -2.033 -0.176 3.265 1.00 92.00 79 LEU A N 1
ATOM 625 C CA . LEU A 1 79 ? -2.578 -0.402 4.610 1.00 92.00 79 LEU A CA 1
ATOM 626 C C . LEU A 1 79 ? -3.872 0.371 4.827 1.00 92.00 79 LEU A C 1
ATOM 628 O O . LEU A 1 79 ? -4.867 -0.175 5.291 1.00 92.00 79 LEU A O 1
ATOM 632 N N . SER A 1 80 ? -3.878 1.629 4.415 1.00 89.75 80 SER A N 1
ATOM 633 C CA . SER A 1 80 ? -5.003 2.528 4.628 1.00 89.75 80 SER A CA 1
ATOM 634 C C . SER A 1 80 ? -6.255 2.156 3.818 1.00 89.75 80 SER A C 1
ATOM 636 O O . SER A 1 80 ? -7.349 2.631 4.122 1.00 89.75 80 SER A O 1
ATOM 638 N N . LEU A 1 81 ? -6.130 1.299 2.796 1.00 86.88 81 LEU A N 1
ATOM 639 C CA . LEU A 1 81 ? -7.251 0.746 2.022 1.00 86.88 81 LEU A CA 1
ATOM 640 C C . LEU A 1 81 ? -8.053 -0.331 2.766 1.00 86.88 81 LEU A C 1
ATOM 642 O O . LEU A 1 81 ? -9.057 -0.817 2.237 1.00 86.88 81 LEU A O 1
ATOM 646 N N . GLU A 1 82 ? -7.626 -0.725 3.964 1.00 86.81 82 GLU A N 1
ATOM 647 C CA . GLU A 1 82 ? -8.405 -1.642 4.785 1.00 86.81 82 GLU A CA 1
ATOM 648 C C . GLU A 1 82 ? -9.765 -1.038 5.153 1.00 86.81 82 GLU A C 1
ATOM 650 O O . GLU A 1 82 ? -9.866 0.153 5.448 1.00 86.81 82 GLU A O 1
ATOM 655 N N . PRO A 1 83 ? -10.845 -1.836 5.098 1.00 82.44 83 PRO A N 1
ATOM 656 C CA . PRO A 1 83 ? -12.139 -1.380 5.561 1.00 82.44 83 PRO A CA 1
ATOM 657 C C . PRO A 1 83 ? -12.071 -1.039 7.047 1.00 82.44 83 PRO A C 1
ATOM 659 O O . PRO A 1 83 ? -11.573 -1.832 7.845 1.00 82.44 83 PRO A O 1
ATOM 662 N N . TYR A 1 84 ? -12.661 0.099 7.405 1.00 81.19 84 TYR A N 1
ATOM 663 C CA . TYR A 1 84 ? -12.987 0.403 8.789 1.00 81.19 84 TYR A CA 1
ATOM 664 C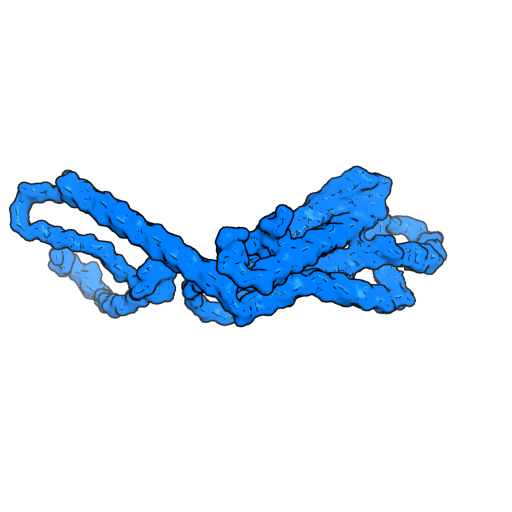 C . TYR A 1 84 ? -13.887 -0.703 9.344 1.00 81.19 84 TYR A C 1
ATOM 666 O O . TYR A 1 84 ? -14.937 -1.039 8.788 1.00 81.19 84 TYR A O 1
ATOM 674 N N . THR A 1 85 ? -13.411 -1.319 10.407 1.00 82.31 85 THR A N 1
ATOM 675 C CA . THR A 1 85 ? -14.042 -2.416 11.140 1.00 82.31 85 THR A CA 1
ATOM 676 C C . THR A 1 85 ? -14.949 -1.887 12.245 1.00 82.31 85 THR A C 1
ATOM 678 O O . THR A 1 85 ? -16.032 -2.437 12.471 1.00 82.31 85 THR A O 1
ATOM 681 N N . LEU A 1 86 ? -14.527 -0.800 12.889 1.00 81.62 86 LEU A N 1
ATOM 682 C CA . LEU A 1 86 ? -15.304 -0.044 13.860 1.00 81.62 86 LEU A CA 1
ATOM 683 C C . LEU A 1 86 ? -16.272 0.912 13.155 1.00 81.62 86 LEU A C 1
ATOM 685 O O . LEU A 1 86 ? -16.061 1.315 12.010 1.00 81.62 86 LEU A O 1
ATOM 689 N N . ARG A 1 87 ? -17.378 1.219 13.836 1.00 70.69 87 ARG A N 1
ATOM 690 C CA . ARG A 1 87 ? -18.393 2.148 13.341 1.00 70.69 87 ARG A CA 1
ATOM 691 C C . ARG A 1 87 ? -17.788 3.550 13.358 1.00 70.69 87 ARG A C 1
ATOM 693 O O . ARG A 1 87 ? -17.293 3.979 14.389 1.00 70.69 87 ARG A O 1
ATOM 700 N N . ASP A 1 88 ? -17.821 4.221 12.220 1.00 70.81 88 ASP A N 1
ATOM 701 C CA . ASP A 1 88 ? -17.405 5.612 12.069 1.00 70.81 88 ASP A CA 1
ATOM 702 C C . ASP A 1 88 ? -18.582 6.367 11.449 1.00 70.81 88 ASP A C 1
ATOM 704 O O . ASP A 1 88 ? -19.282 5.804 10.597 1.00 70.81 88 ASP A O 1
ATOM 708 N N . GLN A 1 89 ? -18.850 7.587 11.910 1.00 64.06 89 GLN A N 1
ATOM 709 C CA . GLN A 1 89 ? -19.945 8.380 11.360 1.00 64.06 89 GLN A CA 1
ATOM 710 C C . GLN A 1 89 ? -19.589 8.796 9.924 1.00 64.06 89 GLN A C 1
ATOM 712 O O . GLN A 1 89 ? -18.503 9.288 9.630 1.00 64.06 89 GLN A O 1
ATOM 717 N N . ASP A 1 90 ? -20.488 8.487 8.992 1.00 59.66 90 ASP A N 1
ATOM 718 C CA . ASP A 1 90 ? -20.231 8.488 7.555 1.00 59.66 90 ASP A CA 1
ATOM 719 C C . ASP A 1 90 ? -20.042 9.894 6.960 1.00 59.66 90 ASP A C 1
ATOM 721 O O . ASP A 1 90 ? -20.984 10.503 6.460 1.00 59.66 90 ASP A O 1
ATOM 725 N N . GLU A 1 91 ? -18.797 10.354 6.837 1.00 68.94 91 GLU A N 1
ATOM 726 C CA . GLU A 1 91 ? -18.457 11.365 5.831 1.00 68.94 91 GLU A CA 1
ATOM 727 C C . GLU A 1 91 ? -18.089 10.694 4.500 1.00 68.94 91 GLU A C 1
ATOM 729 O O . GLU A 1 91 ? -16.923 10.465 4.163 1.00 68.94 91 GLU A O 1
ATOM 734 N N . LEU A 1 92 ? -19.111 10.364 3.705 1.00 75.75 92 LEU A N 1
ATOM 735 C CA . LEU A 1 92 ? -18.952 9.746 2.380 1.00 75.75 92 LEU A CA 1
ATOM 736 C C . LEU A 1 92 ? -17.974 10.528 1.476 1.00 75.75 92 LEU A C 1
ATOM 738 O O . LEU A 1 92 ? -17.177 9.926 0.754 1.00 75.75 92 LEU A O 1
ATOM 742 N N . LYS A 1 93 ? -18.003 11.869 1.544 1.00 77.50 93 LYS A N 1
ATOM 743 C CA . LYS A 1 93 ? -17.131 12.757 0.753 1.00 77.50 93 LYS A CA 1
ATOM 744 C C . LYS A 1 93 ? -15.652 12.557 1.095 1.00 77.50 93 LYS A C 1
ATOM 746 O O . LYS A 1 93 ? -14.829 12.386 0.195 1.00 77.50 93 LYS A O 1
ATOM 751 N N . THR A 1 94 ? -15.333 12.494 2.384 1.00 82.81 94 THR A N 1
ATOM 752 C CA . THR A 1 94 ? -13.967 12.332 2.897 1.00 82.81 94 THR A CA 1
ATOM 753 C C . THR A 1 94 ? -13.398 10.964 2.509 1.00 82.81 94 THR A C 1
ATOM 755 O O . THR A 1 94 ? -12.227 10.852 2.133 1.00 82.81 94 THR A O 1
ATOM 758 N N . LYS A 1 95 ? -14.249 9.929 2.458 1.00 83.62 95 LYS A N 1
ATOM 759 C CA . LYS A 1 95 ? -13.870 8.583 1.991 1.00 83.62 95 LYS A CA 1
ATOM 760 C C . LYS A 1 95 ? -13.498 8.564 0.505 1.00 83.62 95 LYS A C 1
ATOM 762 O O . LYS A 1 95 ? -12.474 7.981 0.146 1.00 83.62 95 LYS A O 1
ATOM 767 N N . ILE A 1 96 ? -14.285 9.213 -0.358 1.00 87.81 96 ILE A N 1
ATOM 768 C CA . ILE A 1 96 ? -14.023 9.250 -1.809 1.00 87.81 96 ILE A CA 1
ATOM 769 C C . ILE A 1 96 ? -12.714 9.984 -2.105 1.00 87.81 96 ILE A C 1
ATOM 771 O O . ILE A 1 96 ? -11.851 9.430 -2.788 1.00 87.81 96 ILE A O 1
ATOM 775 N N . LEU A 1 97 ? -12.538 11.192 -1.557 1.00 89.44 97 LEU A N 1
ATOM 776 C CA . LEU A 1 97 ? -11.332 11.996 -1.777 1.00 89.44 97 LEU A CA 1
ATOM 777 C C . LEU A 1 97 ? -10.068 11.233 -1.365 1.00 89.44 97 LEU A C 1
ATOM 779 O O . LEU A 1 97 ? -9.095 11.162 -2.115 1.00 89.44 97 LEU A O 1
ATOM 783 N N . THR A 1 98 ? -10.119 10.592 -0.200 1.00 89.56 98 THR A N 1
ATOM 784 C CA . THR A 1 98 ? -9.015 9.785 0.315 1.00 89.56 98 THR A CA 1
ATOM 785 C C . THR A 1 98 ? -8.646 8.640 -0.634 1.00 89.56 98 THR A C 1
ATOM 787 O O . THR A 1 98 ? -7.465 8.389 -0.877 1.00 89.56 98 THR A O 1
ATOM 790 N N . HIS A 1 99 ? -9.632 7.958 -1.222 1.00 89.50 99 HIS A N 1
ATOM 791 C CA . HIS A 1 99 ? -9.367 6.925 -2.221 1.00 89.50 99 HIS A CA 1
ATOM 792 C C . HIS A 1 99 ? -8.738 7.496 -3.497 1.00 89.50 99 HIS A C 1
ATOM 794 O O . HIS A 1 99 ? -7.758 6.929 -3.978 1.00 89.50 99 HIS A O 1
ATOM 800 N N . VAL A 1 100 ? -9.241 8.623 -4.012 1.00 92.56 100 VAL A N 1
ATOM 801 C CA . VAL A 1 100 ? -8.699 9.279 -5.216 1.00 92.56 100 VAL A CA 1
ATOM 802 C C . VAL A 1 100 ? -7.221 9.631 -5.037 1.00 92.56 100 VAL A C 1
ATOM 804 O O . VAL A 1 100 ? -6.407 9.256 -5.878 1.00 92.56 100 VAL A O 1
ATOM 807 N N . ILE A 1 101 ? -6.850 10.260 -3.916 1.00 91.94 101 ILE A N 1
ATOM 808 C CA . ILE A 1 101 ? -5.455 10.636 -3.619 1.00 91.94 101 ILE A CA 1
ATOM 809 C C . ILE A 1 101 ? -4.537 9.401 -3.593 1.00 91.94 101 ILE A C 1
ATOM 811 O O . ILE A 1 101 ? -3.421 9.425 -4.119 1.00 91.94 101 ILE A O 1
ATOM 815 N N . ARG A 1 102 ? -5.005 8.286 -3.021 1.00 92.00 102 ARG A N 1
ATOM 816 C CA . ARG A 1 102 ? -4.233 7.034 -2.958 1.00 92.00 102 ARG A CA 1
ATOM 817 C C . ARG A 1 102 ? -4.022 6.415 -4.337 1.00 92.00 102 ARG A C 1
ATOM 819 O O . ARG A 1 102 ? -2.897 6.059 -4.670 1.00 92.00 102 ARG A O 1
ATOM 826 N N . TYR A 1 103 ? -5.074 6.304 -5.149 1.00 93.38 103 TYR A N 1
ATOM 827 C CA . TYR A 1 103 ? -4.944 5.764 -6.506 1.00 93.38 103 TYR A CA 1
ATOM 828 C C . TYR A 1 103 ? -4.064 6.652 -7.382 1.00 93.38 103 TYR A C 1
ATOM 830 O O . TYR A 1 103 ? -3.213 6.141 -8.109 1.00 93.38 103 TYR A O 1
ATOM 838 N N . PHE A 1 104 ? -4.221 7.971 -7.269 1.00 95.31 104 PHE A N 1
ATOM 839 C CA . PHE A 1 104 ? -3.406 8.934 -7.996 1.00 95.31 104 PHE A CA 1
ATOM 840 C C . PHE A 1 104 ? -1.923 8.821 -7.624 1.00 95.31 104 PHE A C 1
ATOM 842 O O . PHE A 1 104 ? -1.088 8.659 -8.509 1.00 95.31 104 PHE A O 1
ATOM 849 N N . SER A 1 105 ? -1.589 8.817 -6.328 1.00 95.19 105 SER A N 1
ATOM 850 C CA . SER A 1 105 ? -0.193 8.694 -5.875 1.00 95.19 105 SER A CA 1
ATOM 851 C C . SER A 1 105 ? 0.455 7.377 -6.307 1.00 95.19 105 SER A C 1
ATOM 853 O O . SER A 1 105 ? 1.582 7.381 -6.797 1.00 95.19 105 SER A O 1
ATOM 855 N N . VAL A 1 106 ? -0.260 6.252 -6.207 1.00 96.12 106 VAL A N 1
ATOM 856 C CA . VAL A 1 106 ? 0.249 4.952 -6.673 1.00 96.12 106 VAL A CA 1
ATOM 857 C C . VAL A 1 106 ? 0.464 4.945 -8.185 1.00 96.12 106 VAL A C 1
ATOM 859 O O . VAL A 1 106 ? 1.496 4.465 -8.647 1.00 96.12 106 VAL A O 1
ATOM 862 N N . THR A 1 107 ? -0.473 5.507 -8.950 1.00 96.56 107 THR A N 1
ATOM 863 C CA . THR A 1 107 ? -0.358 5.605 -10.413 1.00 96.56 107 THR A CA 1
ATOM 864 C C . THR A 1 107 ? 0.831 6.476 -10.811 1.00 96.56 107 THR A C 1
ATOM 866 O O . THR A 1 107 ? 1.582 6.102 -11.707 1.00 96.56 107 THR A O 1
ATOM 869 N N . LEU A 1 108 ? 1.057 7.590 -10.108 1.00 96.56 108 LEU A N 1
ATOM 870 C CA . LEU A 1 108 ? 2.202 8.470 -10.332 1.00 96.56 108 LEU A CA 1
ATOM 871 C C . LEU A 1 108 ? 3.533 7.743 -10.079 1.00 96.56 108 LEU A C 1
ATOM 873 O O . LEU A 1 108 ? 4.433 7.811 -10.914 1.00 96.56 108 LEU A O 1
ATOM 877 N N . PHE A 1 109 ? 3.653 7.003 -8.971 1.00 95.69 109 PHE A N 1
ATOM 878 C CA . PHE A 1 109 ? 4.860 6.218 -8.681 1.00 95.69 109 PHE A CA 1
ATOM 879 C C . PHE A 1 109 ? 5.100 5.110 -9.702 1.00 95.69 109 PHE A C 1
ATOM 881 O O . PHE A 1 109 ? 6.240 4.893 -10.119 1.00 95.69 109 PHE A O 1
ATOM 888 N N . ALA A 1 110 ? 4.033 4.430 -10.117 1.00 97.31 110 ALA A N 1
ATOM 889 C CA . ALA A 1 110 ? 4.111 3.384 -11.120 1.00 97.31 110 ALA A CA 1
ATOM 890 C C . ALA A 1 110 ? 4.555 3.943 -12.475 1.00 97.31 110 ALA A C 1
ATOM 892 O O . ALA A 1 110 ? 5.449 3.382 -13.100 1.00 97.31 110 ALA A O 1
ATOM 893 N N . PHE A 1 111 ? 3.994 5.082 -12.889 1.00 97.25 111 PHE A N 1
ATOM 894 C CA . PHE A 1 111 ? 4.384 5.777 -14.113 1.00 97.25 111 PHE A CA 1
ATOM 895 C C . PHE A 1 111 ? 5.851 6.214 -14.073 1.00 97.25 111 PHE A C 1
ATOM 897 O O . PHE A 1 111 ? 6.602 5.969 -15.013 1.00 97.25 111 PHE A O 1
ATOM 904 N N . PHE A 1 112 ? 6.285 6.806 -12.960 1.00 95.69 112 PHE A N 1
ATOM 905 C CA . PHE A 1 112 ? 7.665 7.250 -12.798 1.00 95.69 112 PHE A CA 1
ATOM 906 C C . PHE A 1 112 ? 8.660 6.080 -12.816 1.00 95.69 112 PHE A C 1
ATOM 908 O O . PHE A 1 112 ? 9.683 6.138 -13.498 1.00 95.69 112 PHE A O 1
ATOM 915 N N . THR A 1 113 ? 8.326 4.982 -12.132 1.00 96.88 113 THR A N 1
ATOM 916 C CA . THR A 1 113 ? 9.136 3.755 -12.141 1.00 96.88 113 THR A CA 1
ATOM 917 C C . THR A 1 113 ? 9.174 3.131 -13.531 1.00 96.88 113 THR A C 1
ATOM 919 O O . THR A 1 113 ? 10.240 2.716 -13.979 1.00 96.88 113 THR A O 1
ATOM 922 N N . ALA A 1 114 ? 8.037 3.098 -14.230 1.00 96.94 114 ALA A N 1
ATOM 923 C CA . ALA A 1 114 ? 7.954 2.593 -15.591 1.00 96.94 114 ALA A CA 1
ATOM 924 C C . ALA A 1 114 ? 8.886 3.361 -16.527 1.00 96.94 114 ALA A C 1
ATOM 926 O O . ALA A 1 114 ? 9.718 2.746 -17.182 1.00 96.94 114 ALA A O 1
ATOM 927 N N . LYS A 1 115 ? 8.839 4.696 -16.502 1.00 94.62 115 LYS A N 1
ATOM 928 C CA . LYS A 1 115 ? 9.711 5.538 -17.328 1.00 94.62 115 LYS A CA 1
ATOM 929 C C . LYS A 1 115 ? 11.196 5.334 -17.024 1.00 94.62 115 LYS A C 1
ATOM 931 O O . LYS A 1 115 ? 12.003 5.243 -17.943 1.00 94.62 115 LYS A O 1
ATOM 936 N N . CYS A 1 116 ? 11.563 5.178 -15.752 1.00 94.44 116 CYS A N 1
ATOM 937 C CA . CYS A 1 116 ? 12.939 4.842 -15.381 1.00 94.44 116 CYS A CA 1
ATOM 938 C C . CYS A 1 116 ? 13.362 3.464 -15.921 1.00 94.44 116 CYS A C 1
ATOM 940 O O . CYS A 1 116 ? 14.480 3.309 -16.414 1.00 94.44 116 CYS A O 1
ATOM 942 N N . LEU A 1 117 ? 12.470 2.470 -15.855 1.00 95.25 117 LEU A N 1
ATOM 943 C CA . LEU A 1 117 ? 12.738 1.120 -16.345 1.00 95.25 117 LEU A CA 1
ATOM 944 C C . LEU A 1 117 ? 12.819 1.064 -17.878 1.00 95.25 117 LEU A C 1
ATOM 946 O O . LEU A 1 117 ? 13.675 0.372 -18.416 1.00 95.25 117 LEU A O 1
ATOM 950 N N . GLU A 1 118 ? 11.979 1.819 -18.582 1.00 94.19 118 GLU A N 1
ATOM 951 C CA . GLU A 1 118 ? 12.012 1.951 -20.042 1.00 94.19 118 GLU A CA 1
ATOM 952 C C . GLU A 1 118 ? 13.360 2.492 -20.516 1.00 94.19 118 GLU A C 1
ATOM 954 O O . GLU A 1 118 ? 14.002 1.875 -21.362 1.00 94.19 118 GLU A O 1
ATOM 959 N N . THR A 1 119 ? 13.848 3.579 -19.912 1.00 90.75 119 THR A N 1
ATOM 960 C CA . THR A 1 119 ? 15.161 4.147 -20.254 1.00 90.75 119 THR A CA 1
ATOM 961 C C . THR A 1 119 ? 16.322 3.221 -19.876 1.00 90.75 119 THR A C 1
ATOM 963 O O . THR A 1 119 ? 17.410 3.314 -20.455 1.00 90.75 119 THR A O 1
ATOM 966 N N . LEU A 1 120 ? 16.130 2.334 -18.896 1.00 91.50 120 LEU A N 1
ATOM 967 C CA . LEU A 1 120 ? 17.114 1.312 -18.542 1.00 91.50 120 LEU A CA 1
ATOM 968 C C . LEU A 1 120 ? 17.149 0.179 -19.576 1.00 91.50 120 LEU A C 1
ATOM 970 O O . LEU A 1 120 ? 18.234 -0.216 -19.991 1.00 91.50 120 LEU A O 1
ATOM 974 N N . LEU A 1 121 ? 15.985 -0.330 -19.985 1.00 93.12 121 LEU A N 1
ATOM 975 C CA . LEU A 1 121 ? 15.862 -1.490 -20.874 1.00 93.12 121 LEU A CA 1
ATOM 976 C C . LEU A 1 121 ? 16.078 -1.144 -22.349 1.00 93.12 121 LEU A C 1
ATOM 978 O O . LEU A 1 121 ? 16.700 -1.914 -23.073 1.00 93.12 121 LEU A O 1
ATOM 982 N N . PHE A 1 122 ? 15.558 -0.001 -22.788 1.00 92.06 122 PHE A N 1
ATOM 983 C CA . PHE A 1 122 ? 15.522 0.404 -24.195 1.00 92.06 122 PHE A CA 1
ATOM 984 C C . PHE A 1 122 ? 16.362 1.639 -24.484 1.00 92.06 122 PHE A C 1
ATOM 986 O O . PHE A 1 122 ? 16.329 2.145 -25.600 1.00 92.06 122 PHE A O 1
ATOM 993 N N . GLY A 1 123 ? 17.135 2.118 -23.505 1.00 84.44 123 GLY A N 1
ATOM 994 C CA . GLY A 1 123 ? 18.010 3.269 -23.714 1.00 84.44 123 GLY A CA 1
ATOM 995 C C . GLY A 1 123 ? 18.951 3.076 -24.905 1.00 84.44 123 GLY A C 1
ATOM 996 O O . GLY A 1 123 ? 19.100 3.985 -25.703 1.00 84.44 123 GLY A O 1
ATOM 997 N N . SER A 1 124 ? 19.475 1.867 -25.109 1.00 84.06 124 SER A N 1
ATOM 998 C CA . SER A 1 124 ? 20.363 1.585 -26.242 1.00 84.06 124 SER A CA 1
ATOM 999 C C . SER A 1 124 ? 19.699 1.710 -27.616 1.00 84.06 124 SER A C 1
ATOM 1001 O O . SER A 1 124 ? 20.406 1.895 -28.602 1.00 84.06 124 SER A O 1
ATOM 1003 N N . LEU A 1 125 ? 18.368 1.585 -27.706 1.00 82.81 125 LEU A N 1
ATOM 1004 C CA . LEU A 1 125 ? 17.642 1.761 -28.968 1.00 82.81 125 LEU A CA 1
ATOM 1005 C C . LEU A 1 125 ? 17.587 3.234 -29.365 1.00 82.81 125 LEU A C 1
ATOM 1007 O O . LEU A 1 125 ? 17.742 3.550 -30.536 1.00 82.81 125 LEU A O 1
ATOM 1011 N N . ALA A 1 126 ? 17.411 4.120 -28.387 1.00 73.12 126 ALA A N 1
ATOM 1012 C CA . ALA A 1 126 ? 17.402 5.552 -28.630 1.00 73.12 126 ALA A CA 1
ATOM 1013 C C . ALA A 1 126 ? 18.827 6.124 -28.745 1.00 73.12 126 ALA A C 1
ATOM 1015 O O . ALA A 1 126 ? 19.027 7.048 -29.523 1.00 73.12 126 ALA A O 1
ATOM 1016 N N . ASP A 1 127 ? 19.839 5.526 -28.105 1.00 72.44 127 ASP A N 1
ATOM 1017 C CA . ASP A 1 127 ? 21.236 5.963 -28.245 1.00 72.44 127 ASP A CA 1
ATOM 1018 C C . ASP A 1 127 ? 21.708 5.976 -29.718 1.00 72.44 127 ASP A C 1
ATOM 1020 O O . ASP A 1 127 ? 22.507 6.832 -30.080 1.00 72.44 127 ASP A O 1
ATOM 1024 N N . ALA A 1 128 ? 21.199 5.091 -30.589 1.00 68.19 128 ALA A N 1
ATOM 1025 C CA . ALA A 1 128 ? 21.559 5.064 -32.014 1.00 68.19 128 ALA A CA 1
ATOM 1026 C C . ALA A 1 128 ? 21.045 6.287 -32.799 1.00 68.19 128 ALA A C 1
ATOM 1028 O O . ALA A 1 128 ? 21.764 6.821 -33.644 1.00 68.19 128 ALA A O 1
ATOM 1029 N N . ASP A 1 129 ? 19.833 6.748 -32.491 1.00 65.94 129 ASP A N 1
ATOM 1030 C CA . ASP A 1 129 ? 19.217 7.914 -33.133 1.00 65.94 129 ASP A CA 1
ATOM 1031 C C . ASP A 1 129 ? 19.725 9.224 -32.503 1.00 65.94 129 ASP A C 1
ATOM 1033 O O . ASP A 1 129 ? 19.919 10.235 -33.180 1.00 65.94 129 ASP A O 1
ATOM 1037 N N . VAL A 1 130 ? 20.005 9.193 -31.197 1.00 64.75 130 VAL A N 1
ATOM 1038 C CA . VAL A 1 130 ? 20.378 10.360 -30.393 1.00 64.75 130 VAL A CA 1
ATOM 1039 C C . VAL A 1 130 ? 21.859 10.698 -30.500 1.00 64.75 130 VAL A C 1
ATOM 1041 O O . VAL A 1 130 ? 22.186 11.881 -30.460 1.00 64.75 130 VAL A O 1
ATOM 1044 N N . LEU A 1 131 ? 22.760 9.726 -30.714 1.00 63.09 131 LEU A N 1
ATOM 1045 C CA . LEU A 1 131 ? 24.187 10.016 -30.932 1.00 63.09 131 LEU A CA 1
ATOM 1046 C C . LEU A 1 131 ? 24.394 10.978 -32.109 1.00 63.09 131 LEU A C 1
ATOM 1048 O O . LEU A 1 131 ? 25.251 11.858 -32.043 1.00 63.09 131 LEU A O 1
ATOM 1052 N N . HIS A 1 132 ? 23.586 10.830 -33.164 1.00 62.94 132 HIS A N 1
ATOM 1053 C CA . HIS A 1 132 ? 23.710 11.639 -34.372 1.00 62.94 132 HIS A CA 1
ATOM 1054 C C . HIS A 1 132 ? 23.230 13.085 -34.161 1.00 62.94 132 HIS A C 1
ATOM 1056 O O . HIS A 1 132 ? 23.800 14.016 -34.728 1.00 62.94 132 HIS A O 1
ATOM 1062 N N . GLU A 1 133 ? 22.231 13.286 -33.298 1.00 65.31 133 GLU A N 1
ATOM 1063 C CA . GLU A 1 133 ? 21.693 14.607 -32.940 1.00 65.31 133 GLU A CA 1
ATOM 1064 C C . GLU A 1 133 ? 22.504 15.277 -31.803 1.00 65.31 133 GLU A C 1
ATOM 1066 O O . GLU A 1 133 ? 22.661 16.500 -31.763 1.00 65.31 133 GLU A O 1
ATOM 1071 N N . MET A 1 134 ? 23.097 14.477 -30.905 1.00 60.03 134 MET A N 1
ATOM 1072 C CA . MET A 1 134 ? 23.952 14.909 -29.790 1.00 60.03 134 MET A CA 1
ATOM 1073 C C . MET A 1 134 ? 25.310 15.445 -30.228 1.00 60.03 134 MET A C 1
ATOM 1075 O O . MET A 1 134 ? 25.792 16.412 -29.635 1.00 60.03 134 MET A O 1
ATOM 1079 N N . GLU A 1 135 ? 25.924 14.860 -31.261 1.00 59.19 135 GLU A N 1
ATOM 1080 C CA . GLU A 1 135 ? 27.189 15.359 -31.820 1.00 59.19 135 GLU A CA 1
ATOM 1081 C C . GLU A 1 135 ? 27.040 16.810 -32.328 1.00 59.19 135 GLU A C 1
ATOM 1083 O O . GLU A 1 135 ? 27.991 17.591 -32.316 1.00 59.19 135 GLU A O 1
ATOM 1088 N N . GLN A 1 136 ? 25.810 17.224 -32.654 1.00 59.12 136 GLN A N 1
ATOM 1089 C CA . GLN A 1 136 ? 25.469 18.586 -33.062 1.00 59.12 136 GLN A CA 1
ATOM 1090 C C . GLN A 1 136 ? 25.227 19.568 -31.899 1.00 59.12 136 GLN A C 1
ATOM 1092 O O . GLN A 1 136 ? 25.225 20.780 -32.121 1.00 59.12 136 GLN A O 1
ATOM 1097 N N . ARG A 1 137 ? 25.025 19.089 -30.661 1.00 61.81 137 ARG A N 1
ATOM 1098 C CA . ARG A 1 137 ? 24.628 19.907 -29.492 1.00 61.81 137 ARG A CA 1
ATOM 1099 C C . ARG A 1 137 ? 25.618 19.842 -28.318 1.00 61.81 137 ARG A C 1
ATOM 1101 O O . ARG A 1 137 ? 25.210 19.948 -27.159 1.00 61.81 137 ARG A O 1
ATOM 1108 N N . LEU A 1 138 ? 26.918 19.694 -28.599 1.00 51.31 138 LEU A N 1
ATOM 1109 C CA . LEU A 1 138 ? 27.988 19.706 -27.589 1.00 51.31 138 LEU A CA 1
ATOM 1110 C C . LEU A 1 138 ? 27.872 20.922 -26.646 1.00 51.31 138 LEU A C 1
ATOM 1112 O O . LEU A 1 138 ? 28.184 22.053 -27.014 1.00 51.31 138 LEU A O 1
ATOM 1116 N N . GLY A 1 139 ? 27.446 20.671 -25.406 1.00 53.28 139 GLY A N 1
ATOM 1117 C CA . GLY A 1 139 ? 27.377 21.677 -24.341 1.00 53.28 139 GLY A CA 1
ATOM 1118 C C . GLY A 1 139 ? 26.352 21.398 -23.239 1.00 53.28 139 GLY A C 1
ATOM 1119 O O . GLY A 1 139 ? 26.386 22.065 -22.206 1.00 53.28 139 GLY A O 1
ATOM 1120 N N . SER A 1 140 ? 25.448 20.429 -23.412 1.00 51.16 140 SER A N 1
ATOM 1121 C CA . SER A 1 140 ? 24.352 20.229 -22.458 1.00 51.16 140 SER A CA 1
ATOM 1122 C C . SER A 1 140 ? 24.712 19.349 -21.252 1.00 51.16 140 SER A C 1
ATOM 1124 O O . SER A 1 140 ? 25.204 18.229 -21.376 1.00 51.16 140 SER A O 1
ATOM 1126 N N . VAL A 1 141 ? 24.417 19.877 -20.062 1.00 55.44 141 VAL A N 1
ATOM 1127 C CA . VAL A 1 141 ? 24.587 19.269 -18.734 1.00 55.44 141 VAL A CA 1
ATOM 1128 C C . VAL A 1 141 ? 23.777 17.970 -18.619 1.00 55.44 141 VAL A C 1
ATOM 1130 O O . VAL A 1 141 ? 22.571 17.962 -18.874 1.00 55.44 141 VAL A O 1
ATOM 1133 N N . GLY A 1 142 ? 24.420 16.889 -18.156 1.00 56.16 142 GLY A N 1
ATOM 1134 C CA . GLY A 1 142 ? 23.925 15.501 -18.197 1.00 56.16 142 GLY A CA 1
ATOM 1135 C C . GLY A 1 142 ? 22.545 15.194 -17.589 1.00 56.16 142 GLY A C 1
ATOM 1136 O O . GLY A 1 142 ? 21.999 14.125 -17.843 1.00 56.16 142 GLY A O 1
ATOM 1137 N N . GLY A 1 143 ? 21.936 16.116 -16.835 1.00 58.09 143 GLY A N 1
ATOM 1138 C CA . GLY A 1 143 ? 20.568 15.961 -16.324 1.00 58.09 143 GLY A CA 1
ATOM 1139 C C . GLY A 1 143 ? 19.471 16.162 -17.380 1.00 58.09 143 GLY A C 1
ATOM 1140 O O . GLY A 1 143 ? 18.431 15.511 -17.312 1.00 58.09 143 GLY A O 1
ATOM 1141 N N . THR A 1 144 ? 19.696 17.025 -18.375 1.00 64.06 144 THR A N 1
ATOM 1142 C CA . THR A 1 144 ? 18.722 17.255 -19.464 1.00 64.06 144 THR A CA 1
ATOM 1143 C C . THR A 1 144 ? 18.683 16.088 -20.448 1.00 64.06 144 THR A C 1
ATOM 1145 O O . THR A 1 144 ? 17.618 15.754 -20.965 1.00 64.06 144 THR A O 1
ATOM 1148 N N . LEU A 1 145 ? 19.816 15.395 -20.596 1.00 71.19 145 LEU A N 1
ATOM 1149 C CA . LEU A 1 145 ? 19.982 14.264 -21.504 1.00 71.19 145 LEU A CA 1
ATOM 1150 C C . LEU A 1 145 ? 19.047 13.105 -21.167 1.00 71.19 145 LEU A C 1
ATOM 1152 O O . LEU A 1 145 ? 18.506 12.477 -22.065 1.00 71.19 145 LEU A O 1
ATOM 1156 N N . PHE A 1 146 ? 18.797 12.832 -19.883 1.00 75.69 146 PHE A N 1
ATOM 1157 C CA . PHE A 1 146 ? 17.902 11.735 -19.505 1.00 75.69 146 PHE A CA 1
ATOM 1158 C C . PHE A 1 146 ? 16.449 11.994 -19.928 1.00 75.69 146 PHE A C 1
ATOM 1160 O O . PHE A 1 146 ? 15.771 11.090 -20.416 1.00 75.69 146 PHE A O 1
ATOM 1167 N N . VAL A 1 147 ? 15.966 13.224 -19.734 1.00 79.56 147 VAL A N 1
ATOM 1168 C CA . VAL A 1 147 ? 14.588 13.599 -20.081 1.00 79.56 147 VAL A CA 1
ATOM 1169 C C . VAL A 1 147 ? 14.418 13.654 -21.595 1.00 79.56 147 VAL A C 1
ATOM 1171 O O . VAL A 1 147 ? 13.432 13.131 -22.106 1.00 79.56 147 VAL A O 1
ATOM 1174 N N . GLU A 1 148 ? 15.386 14.230 -22.309 1.00 80.31 148 GLU A N 1
ATOM 1175 C CA . GLU A 1 148 ? 15.388 14.290 -23.775 1.00 80.31 148 GLU A CA 1
ATOM 1176 C C . GLU A 1 148 ? 15.411 12.883 -24.383 1.00 80.31 148 GLU A C 1
ATOM 1178 O O . GLU A 1 148 ? 14.552 12.553 -25.199 1.00 80.31 148 GLU A O 1
ATOM 1183 N N . HIS A 1 149 ? 16.269 12.005 -23.859 1.00 79.31 149 HIS A N 1
ATOM 1184 C CA . HIS A 1 149 ? 16.344 10.610 -24.275 1.00 79.31 149 HIS A CA 1
ATOM 1185 C C . HIS A 1 149 ? 15.029 9.853 -24.041 1.00 79.31 149 HIS A C 1
ATOM 1187 O O . HIS A 1 149 ? 14.556 9.110 -24.900 1.00 79.31 149 HIS A O 1
ATOM 1193 N N . MET A 1 150 ? 14.380 10.082 -22.897 1.00 85.12 150 MET A N 1
ATOM 1194 C CA . MET A 1 150 ? 13.067 9.510 -22.603 1.00 85.12 150 MET A CA 1
ATOM 1195 C C . MET A 1 150 ? 11.982 10.034 -23.560 1.00 85.12 150 MET A C 1
ATOM 1197 O O . MET A 1 150 ? 11.094 9.274 -23.954 1.00 85.12 150 MET A O 1
ATOM 1201 N N . ILE A 1 151 ? 12.025 11.316 -23.936 1.00 86.88 151 ILE A N 1
ATOM 1202 C CA . ILE A 1 151 ? 11.088 11.908 -24.902 1.00 86.88 151 ILE A CA 1
ATOM 1203 C C . ILE A 1 151 ? 11.307 11.294 -26.288 1.00 86.88 151 ILE A C 1
ATOM 1205 O O . ILE A 1 151 ? 10.348 10.801 -26.882 1.00 86.88 151 ILE A O 1
ATOM 1209 N N . GLN A 1 152 ? 12.549 11.255 -26.774 1.00 86.94 152 GLN A N 1
ATOM 1210 C CA . GLN A 1 152 ? 12.891 10.687 -28.081 1.00 86.94 152 GLN A CA 1
ATOM 1211 C C . GLN A 1 152 ? 12.527 9.202 -28.172 1.00 86.94 152 GLN A C 1
ATOM 1213 O O . GLN A 1 152 ? 11.928 8.797 -29.170 1.00 86.94 152 GLN A O 1
ATOM 1218 N N . LEU A 1 153 ? 12.773 8.418 -27.114 1.00 88.44 153 LEU A N 1
ATOM 1219 C CA . LEU A 1 153 ? 12.366 7.013 -27.042 1.00 88.44 153 LEU A CA 1
ATOM 1220 C C . LEU A 1 153 ? 10.846 6.854 -27.208 1.00 88.44 153 LEU A C 1
ATOM 1222 O O . LEU A 1 153 ? 10.390 6.015 -27.978 1.00 88.44 153 LEU A O 1
ATOM 1226 N N . ASN A 1 154 ? 10.043 7.673 -26.521 1.00 90.12 154 ASN A N 1
ATOM 1227 C CA . ASN A 1 154 ? 8.581 7.588 -26.617 1.00 90.12 154 ASN A CA 1
ATOM 1228 C C . ASN A 1 154 ? 8.035 8.077 -27.968 1.00 90.12 154 ASN A C 1
ATOM 1230 O O . ASN A 1 154 ? 6.988 7.592 -28.397 1.00 90.12 154 ASN A O 1
ATOM 1234 N N . LEU A 1 155 ? 8.716 9.023 -28.622 1.00 90.12 155 LEU A N 1
ATOM 1235 C CA . LEU A 1 155 ? 8.333 9.527 -29.943 1.00 90.12 155 LEU A CA 1
ATOM 1236 C C . LEU A 1 155 ? 8.599 8.494 -31.045 1.00 90.12 155 LEU A C 1
ATOM 1238 O O . LEU A 1 155 ? 7.714 8.234 -31.857 1.00 90.12 155 LEU A O 1
ATOM 1242 N N . HIS A 1 156 ? 9.783 7.877 -31.052 1.00 90.94 156 HIS A N 1
ATOM 1243 C CA . HIS A 1 156 ? 10.178 6.916 -32.090 1.00 90.94 156 HIS A CA 1
ATOM 1244 C C . HIS A 1 156 ? 9.626 5.506 -31.835 1.00 90.94 156 HIS A C 1
ATOM 1246 O O . HIS A 1 156 ? 9.391 4.737 -32.770 1.00 90.94 156 HIS A O 1
ATOM 1252 N N . HIS A 1 157 ? 9.370 5.154 -30.572 1.00 92.31 157 HIS A N 1
ATOM 1253 C CA . HIS A 1 157 ? 8.920 3.823 -30.172 1.00 92.31 157 HIS A CA 1
ATOM 1254 C C . HIS A 1 157 ? 7.662 3.885 -29.291 1.00 92.31 157 HIS A C 1
ATOM 1256 O O . HIS A 1 157 ? 7.709 3.586 -28.096 1.00 92.31 157 HIS A O 1
ATOM 1262 N N . PRO A 1 158 ? 6.482 4.192 -29.866 1.00 93.19 158 PRO A N 1
ATOM 1263 C CA . PRO A 1 158 ? 5.241 4.316 -29.100 1.00 93.19 158 PRO A CA 1
ATOM 1264 C C . PRO A 1 158 ? 4.796 3.000 -28.444 1.00 93.19 158 PRO A C 1
ATOM 1266 O O . PRO A 1 158 ? 4.044 3.018 -27.474 1.00 93.19 158 PRO A O 1
ATOM 1269 N N . TRP A 1 159 ? 5.280 1.846 -28.915 1.00 93.88 159 TRP A N 1
ATOM 1270 C CA . TRP A 1 159 ? 5.011 0.548 -28.287 1.00 93.88 159 TRP A CA 1
ATOM 1271 C C . TRP A 1 159 ? 5.570 0.450 -26.857 1.00 93.88 159 TRP A C 1
ATOM 1273 O O . TRP A 1 159 ? 5.068 -0.347 -26.065 1.00 93.88 159 TRP A O 1
ATOM 1283 N N . VAL A 1 160 ? 6.539 1.296 -26.484 1.00 94.06 160 VAL A N 1
ATOM 1284 C CA . VAL A 1 160 ? 7.067 1.403 -25.115 1.00 94.06 160 VAL A CA 1
ATOM 1285 C C . VAL A 1 160 ? 5.957 1.770 -24.113 1.00 94.06 160 VAL A C 1
ATOM 1287 O O . VAL A 1 160 ? 5.981 1.311 -22.971 1.00 94.06 160 VAL A O 1
ATOM 1290 N N . TRP A 1 161 ? 4.897 2.463 -24.552 1.00 95.69 161 TRP A N 1
ATOM 1291 C CA . TRP A 1 161 ? 3.710 2.728 -23.728 1.00 95.69 161 TRP A CA 1
ATOM 1292 C C . TRP A 1 161 ? 2.970 1.464 -23.277 1.00 95.69 161 TRP A C 1
ATOM 1294 O O . TRP A 1 161 ? 2.325 1.476 -22.226 1.00 95.69 161 TRP A O 1
ATOM 1304 N N . VAL A 1 162 ? 3.075 0.359 -24.024 1.00 96.44 162 VAL A N 1
ATOM 1305 C CA . VAL A 1 162 ? 2.525 -0.937 -23.598 1.00 96.44 162 VAL A CA 1
ATOM 1306 C C . VAL A 1 162 ? 3.254 -1.423 -22.349 1.00 96.44 162 VAL A C 1
ATOM 1308 O O . VAL A 1 162 ? 2.607 -1.872 -21.402 1.00 96.44 162 VAL A O 1
ATOM 1311 N N . LEU A 1 163 ? 4.582 -1.268 -22.294 1.00 95.25 163 LEU A N 1
ATOM 1312 C CA . LEU A 1 163 ? 5.352 -1.578 -21.091 1.00 95.25 163 LEU A CA 1
ATOM 1313 C C . LEU A 1 163 ? 4.948 -0.656 -19.933 1.00 95.25 163 LEU A C 1
ATOM 1315 O O . LEU A 1 163 ? 4.725 -1.154 -18.827 1.00 95.25 163 LEU A O 1
ATOM 1319 N N . THR A 1 164 ? 4.760 0.648 -20.188 1.00 96.75 164 THR A N 1
ATOM 1320 C CA . THR A 1 164 ? 4.247 1.581 -19.172 1.00 96.75 164 THR A CA 1
ATOM 1321 C C . THR A 1 164 ? 2.929 1.078 -18.581 1.00 96.75 164 THR A C 1
ATOM 1323 O O . THR A 1 164 ? 2.788 0.976 -17.362 1.00 96.75 164 THR A O 1
ATOM 1326 N N . ALA A 1 165 ? 1.967 0.721 -19.436 1.00 97.75 165 ALA A N 1
ATOM 1327 C CA . ALA A 1 165 ? 0.653 0.249 -19.016 1.00 97.75 165 ALA A CA 1
ATOM 1328 C C . ALA A 1 165 ? 0.737 -1.055 -18.205 1.00 97.75 165 ALA A C 1
ATOM 1330 O O . ALA A 1 165 ? 0.052 -1.188 -17.189 1.00 97.75 165 ALA A O 1
ATOM 1331 N N . LEU A 1 166 ? 1.606 -1.992 -18.602 1.00 97.81 166 LEU A N 1
ATOM 1332 C CA . LEU A 1 166 ? 1.832 -3.243 -17.873 1.00 97.81 166 LEU A CA 1
ATOM 1333 C C . LEU A 1 166 ? 2.416 -3.001 -16.475 1.00 97.81 166 LEU A C 1
ATOM 1335 O O . LEU A 1 166 ? 1.953 -3.608 -15.509 1.00 97.81 166 LEU A O 1
ATOM 1339 N N . ILE A 1 167 ? 3.387 -2.094 -16.343 1.00 97.62 167 ILE A N 1
ATOM 1340 C CA . ILE A 1 167 ? 3.985 -1.747 -15.045 1.00 97.62 167 ILE A CA 1
ATOM 1341 C C . ILE A 1 167 ? 2.965 -1.025 -14.159 1.00 97.62 167 ILE A C 1
ATOM 1343 O O . ILE A 1 167 ? 2.830 -1.357 -12.981 1.00 97.62 167 ILE A O 1
ATOM 1347 N N . VAL A 1 168 ? 2.188 -0.091 -14.716 1.00 97.81 168 VAL A N 1
ATOM 1348 C CA . VAL A 1 168 ? 1.104 0.579 -13.980 1.00 97.81 168 VAL A CA 1
ATOM 1349 C C . VAL A 1 168 ? 0.070 -0.431 -13.484 1.00 97.81 168 VAL A C 1
ATOM 1351 O O . VAL A 1 168 ? -0.298 -0.407 -12.308 1.00 97.81 168 VAL A O 1
ATOM 1354 N N . LEU A 1 169 ? -0.350 -1.374 -14.332 1.00 97.38 169 LEU A N 1
ATOM 1355 C CA . LEU A 1 169 ? -1.269 -2.439 -13.936 1.00 97.38 169 LEU A CA 1
ATOM 1356 C C . LEU A 1 169 ? -0.674 -3.319 -12.828 1.00 97.38 169 LEU A C 1
ATOM 1358 O O . LEU A 1 169 ? -1.379 -3.654 -11.875 1.00 97.38 169 LEU A O 1
ATOM 1362 N N . LEU A 1 170 ? 0.618 -3.649 -12.911 1.00 97.56 170 LEU A N 1
ATOM 1363 C CA . LEU A 1 170 ? 1.322 -4.431 -11.894 1.00 97.56 170 LEU A CA 1
ATOM 1364 C C . LEU A 1 170 ? 1.325 -3.731 -10.526 1.00 97.56 170 LEU A C 1
ATOM 1366 O O . LEU A 1 170 ? 1.095 -4.384 -9.511 1.00 97.56 170 LEU A O 1
ATOM 1370 N N . PHE A 1 171 ? 1.521 -2.411 -10.489 1.00 97.19 171 PHE A N 1
ATOM 1371 C CA . PHE A 1 171 ? 1.449 -1.614 -9.257 1.00 97.19 171 PHE A CA 1
ATOM 1372 C C . PHE A 1 171 ? 0.020 -1.481 -8.720 1.00 97.19 171 PHE A C 1
ATOM 1374 O O . PHE A 1 171 ? -0.189 -1.409 -7.512 1.00 97.19 171 PHE A O 1
ATOM 1381 N N . LEU A 1 172 ? -0.992 -1.458 -9.586 1.00 96.44 172 LEU A N 1
ATOM 1382 C CA . LEU A 1 172 ? -2.389 -1.407 -9.149 1.00 96.44 172 LEU A CA 1
ATOM 1383 C C . LEU A 1 172 ? -2.911 -2.779 -8.691 1.00 96.44 172 LEU A C 1
ATOM 1385 O O . LEU A 1 172 ? -3.850 -2.847 -7.894 1.00 96.44 172 LEU A O 1
ATOM 1389 N N . LEU A 1 173 ? -2.301 -3.880 -9.136 1.00 96.31 173 LEU A N 1
ATOM 1390 C CA . LEU A 1 173 ? -2.774 -5.238 -8.868 1.00 96.31 173 LEU A CA 1
ATOM 1391 C C . LEU A 1 173 ? -2.888 -5.581 -7.363 1.00 96.31 173 LEU A C 1
ATOM 1393 O O . LEU A 1 173 ? -3.949 -6.072 -6.964 1.00 96.31 173 LEU A O 1
ATOM 1397 N N . PRO A 1 174 ? -1.902 -5.287 -6.485 1.00 95.38 174 PRO A N 1
ATOM 1398 C CA . PRO A 1 174 ? -2.034 -5.502 -5.038 1.00 95.38 174 PRO A CA 1
ATOM 1399 C C . PRO A 1 174 ? -3.236 -4.779 -4.425 1.00 95.38 174 PRO A C 1
ATOM 1401 O O . PRO A 1 174 ? -3.914 -5.317 -3.547 1.00 95.38 174 PRO A O 1
ATOM 1404 N N . ILE A 1 175 ? -3.522 -3.570 -4.907 1.00 93.19 175 ILE A N 1
ATOM 1405 C CA . ILE A 1 175 ? -4.635 -2.743 -4.442 1.00 93.19 175 ILE A CA 1
ATOM 1406 C C . ILE A 1 175 ? -5.968 -3.338 -4.895 1.00 93.19 175 ILE A C 1
ATOM 1408 O O . ILE A 1 175 ? -6.882 -3.489 -4.081 1.00 93.19 175 ILE A O 1
ATOM 1412 N N . ILE A 1 176 ? -6.065 -3.739 -6.165 1.00 93.12 176 ILE A N 1
ATOM 1413 C CA . ILE A 1 176 ? -7.253 -4.395 -6.722 1.00 93.12 176 ILE A CA 1
ATOM 1414 C C . ILE A 1 176 ? -7.553 -5.686 -5.947 1.00 93.12 176 ILE A C 1
ATOM 1416 O O . ILE A 1 176 ? -8.691 -5.906 -5.522 1.00 93.12 176 ILE A O 1
ATOM 1420 N N . LEU A 1 177 ? -6.537 -6.515 -5.689 1.00 93.31 177 LEU A N 1
ATOM 1421 C CA . LEU A 1 177 ? -6.682 -7.744 -4.903 1.00 93.31 177 LEU A CA 1
ATOM 1422 C C . LEU A 1 177 ? -7.138 -7.460 -3.466 1.00 93.31 177 LEU A C 1
ATOM 1424 O O . LEU A 1 177 ? -8.013 -8.161 -2.945 1.00 93.31 177 LEU A O 1
ATOM 1428 N N . LYS A 1 178 ? -6.610 -6.403 -2.838 1.00 91.19 178 LYS A N 1
ATOM 1429 C CA . LYS A 1 178 ? -7.024 -5.982 -1.493 1.00 91.19 178 LYS A CA 1
ATOM 1430 C C . LYS A 1 178 ? -8.475 -5.492 -1.464 1.00 91.19 178 LYS A C 1
ATOM 1432 O O . LYS A 1 178 ? -9.218 -5.823 -0.541 1.00 91.19 178 LYS A O 1
ATOM 1437 N N . PHE A 1 179 ? -8.931 -4.801 -2.507 1.00 88.94 179 PHE A N 1
ATOM 1438 C CA . PHE A 1 179 ? -10.335 -4.412 -2.642 1.00 88.94 179 PHE A CA 1
ATOM 1439 C C . PHE A 1 179 ? -11.263 -5.625 -2.807 1.00 88.94 179 PHE A C 1
ATOM 1441 O O . PHE A 1 179 ? -12.349 -5.672 -2.226 1.00 88.94 179 PHE A O 1
ATOM 1448 N N . GLN A 1 180 ? -10.835 -6.652 -3.545 1.00 89.56 180 GLN A N 1
ATOM 1449 C CA . GLN A 1 180 ? -11.607 -7.890 -3.678 1.00 89.56 180 GLN A CA 1
ATOM 1450 C C . GLN A 1 180 ? -11.713 -8.670 -2.359 1.00 89.56 180 GLN A C 1
ATOM 1452 O O . GLN A 1 180 ? -12.766 -9.248 -2.084 1.00 89.56 180 GLN A O 1
ATOM 1457 N N . LEU A 1 181 ? -10.668 -8.657 -1.520 1.00 87.94 181 LEU A N 1
ATOM 1458 C CA . LEU A 1 181 ? -10.695 -9.272 -0.185 1.00 87.94 181 LEU A CA 1
ATOM 1459 C C . LEU A 1 181 ? -11.810 -8.695 0.698 1.00 87.94 181 LEU A C 1
ATOM 1461 O O . LEU A 1 181 ? -12.473 -9.442 1.417 1.00 87.94 181 LEU A O 1
ATOM 1465 N N . LYS A 1 182 ? -12.085 -7.387 0.594 1.00 79.31 182 LYS A N 1
ATOM 1466 C CA . LYS A 1 182 ? -13.162 -6.720 1.348 1.00 79.31 182 LYS A CA 1
ATOM 1467 C C . LYS A 1 182 ? -14.536 -7.352 1.097 1.00 79.31 182 LYS A C 1
ATOM 1469 O O . LYS A 1 182 ? -15.348 -7.430 2.016 1.00 79.31 182 LYS A O 1
ATOM 1474 N N . LYS A 1 183 ? -14.798 -7.845 -0.120 1.00 73.06 183 LYS A N 1
ATOM 1475 C CA . LYS A 1 183 ? -16.093 -8.450 -0.480 1.00 73.06 183 LYS A CA 1
ATOM 1476 C C . LYS A 1 183 ? -16.337 -9.796 0.207 1.00 73.06 183 LYS A C 1
ATOM 1478 O O . LYS A 1 183 ? -17.490 -10.144 0.439 1.00 73.06 183 LYS A O 1
ATOM 1483 N N . ARG A 1 184 ? -15.279 -10.536 0.559 1.00 74.12 184 ARG A N 1
ATOM 1484 C CA . ARG A 1 184 ? -15.381 -11.916 1.070 1.00 74.12 184 ARG A CA 1
ATOM 1485 C C . ARG A 1 184 ? -15.572 -12.022 2.586 1.00 74.12 184 ARG A C 1
ATOM 1487 O O . ARG A 1 184 ? -15.779 -13.120 3.078 1.00 74.12 184 ARG A O 1
ATOM 1494 N N . LYS A 1 185 ? -15.575 -10.887 3.301 1.00 75.19 185 LYS A N 1
ATOM 1495 C CA . LYS A 1 185 ? -15.914 -10.676 4.727 1.00 75.19 185 LYS A CA 1
ATOM 1496 C C . LYS A 1 185 ? -15.191 -11.519 5.787 1.00 75.19 185 LYS A C 1
ATOM 1498 O O . LYS A 1 185 ? -15.136 -11.040 6.903 1.00 75.19 185 LYS A O 1
ATOM 1503 N N . GLU A 1 186 ? -14.623 -12.685 5.503 1.00 90.00 186 GLU A N 1
ATOM 1504 C CA . GLU A 1 186 ? -14.144 -13.628 6.525 1.00 90.00 186 GLU A CA 1
ATOM 1505 C C . GLU A 1 186 ? -12.998 -13.073 7.384 1.00 90.00 186 GLU A C 1
ATOM 1507 O O . GLU A 1 186 ? -13.138 -12.924 8.594 1.00 90.00 186 GLU A O 1
ATOM 1512 N N . TYR A 1 187 ? -11.878 -12.683 6.768 1.00 92.56 187 TYR A N 1
ATOM 1513 C CA . TYR A 1 187 ? -10.771 -12.066 7.505 1.00 92.56 187 TYR A CA 1
ATOM 1514 C C . TYR A 1 187 ? -11.227 -10.806 8.261 1.00 92.56 187 TYR A C 1
ATOM 1516 O O . TYR A 1 187 ? -10.935 -10.625 9.443 1.00 92.56 187 TYR A O 1
ATOM 1524 N N . PHE A 1 188 ? -11.990 -9.943 7.585 1.00 90.94 188 PHE A N 1
ATOM 1525 C CA . PHE A 1 188 ? -12.429 -8.669 8.149 1.00 90.94 188 PHE A CA 1
ATOM 1526 C C . PHE A 1 188 ? -13.506 -8.817 9.229 1.00 90.94 188 PHE A C 1
ATOM 1528 O O . PHE A 1 188 ? -13.585 -7.961 10.105 1.00 90.94 188 PHE A O 1
ATOM 1535 N N . SER A 1 189 ? -14.308 -9.883 9.221 1.00 91.62 189 SER A N 1
ATOM 1536 C CA . SER A 1 189 ? -15.289 -10.162 10.272 1.00 91.62 189 SER A CA 1
ATOM 1537 C C . SER A 1 189 ? -14.600 -10.668 11.533 1.00 91.62 189 SER A C 1
ATOM 1539 O O . SER A 1 189 ? -14.913 -10.190 12.622 1.00 91.62 189 SER A O 1
ATOM 1541 N N . ILE A 1 190 ? -13.608 -11.556 11.399 1.00 94.19 190 ILE A N 1
ATOM 1542 C CA . ILE A 1 190 ? -12.798 -12.017 12.534 1.00 94.19 190 ILE A CA 1
ATOM 1543 C C . ILE A 1 190 ? -12.025 -10.837 13.129 1.00 94.19 190 ILE A C 1
ATOM 1545 O O . ILE A 1 190 ? -12.052 -10.653 14.348 1.00 94.19 190 ILE A O 1
ATOM 1549 N N . LYS A 1 191 ? -11.404 -10.002 12.282 1.00 93.44 191 LYS A N 1
ATOM 1550 C CA . LYS A 1 191 ? -10.711 -8.775 12.706 1.00 93.44 191 LYS A CA 1
ATOM 1551 C C . LYS A 1 191 ? -11.646 -7.831 13.457 1.00 93.44 191 LYS A C 1
ATOM 1553 O O . LYS A 1 191 ? -11.359 -7.475 14.595 1.00 93.44 191 LYS A O 1
ATOM 1558 N N . LYS A 1 192 ? -12.810 -7.527 12.877 1.00 92.44 192 LYS A N 1
ATOM 1559 C CA . LYS A 1 192 ? -13.832 -6.687 13.508 1.00 92.44 192 LYS A CA 1
ATOM 1560 C C . LYS A 1 192 ? -14.257 -7.222 14.877 1.00 92.44 192 LYS A C 1
ATOM 1562 O O . LYS A 1 192 ? -14.316 -6.462 15.836 1.00 92.44 192 LYS A O 1
ATOM 1567 N N . ASN A 1 193 ? -14.519 -8.522 14.993 1.00 93.69 193 ASN A N 1
ATOM 1568 C CA . ASN A 1 193 ? -14.918 -9.134 16.262 1.00 93.69 193 ASN A CA 1
ATOM 1569 C C . ASN A 1 193 ? -13.783 -9.128 17.298 1.00 93.69 193 ASN A C 1
ATOM 1571 O O . ASN A 1 193 ? -14.040 -9.032 18.497 1.00 93.69 193 ASN A O 1
ATOM 1575 N N . ALA A 1 194 ? -12.527 -9.267 16.869 1.00 94.06 194 ALA A N 1
ATOM 1576 C CA . ALA A 1 194 ? -11.373 -9.156 17.755 1.00 94.06 194 ALA A CA 1
ATOM 1577 C C . ALA A 1 194 ? -11.210 -7.726 18.292 1.00 94.06 194 ALA A C 1
ATOM 1579 O O . ALA A 1 194 ? -11.054 -7.547 19.496 1.00 94.06 194 ALA A O 1
ATOM 1580 N N . GLU A 1 195 ? -11.327 -6.721 17.428 1.00 93.25 195 GLU A N 1
ATOM 1581 C CA . GLU A 1 195 ? -11.206 -5.309 17.806 1.00 93.25 195 GLU A CA 1
ATOM 1582 C C . GLU A 1 195 ? -12.369 -4.846 18.688 1.00 93.25 195 GLU A C 1
ATOM 1584 O O . GLU A 1 195 ? -12.134 -4.209 19.709 1.00 93.25 195 GLU A O 1
ATOM 1589 N N . ILE A 1 196 ? -13.611 -5.234 18.371 1.00 93.62 196 ILE A N 1
ATOM 1590 C CA . ILE A 1 196 ? -14.775 -4.965 19.233 1.00 93.62 196 ILE A CA 1
ATOM 1591 C C . ILE A 1 196 ? -14.549 -5.543 20.631 1.00 93.62 196 ILE A C 1
ATOM 1593 O O . ILE A 1 196 ? -14.749 -4.842 21.618 1.00 93.62 196 ILE A O 1
ATOM 1597 N N . ARG A 1 197 ? -14.095 -6.800 20.727 1.00 95.19 197 ARG A N 1
ATOM 1598 C CA . ARG A 1 197 ? -13.798 -7.422 22.025 1.00 95.19 197 ARG A CA 1
ATOM 1599 C C . ARG A 1 197 ? -12.703 -6.675 22.774 1.00 95.19 197 ARG A C 1
ATOM 1601 O O . ARG A 1 197 ? -12.873 -6.415 23.954 1.00 95.19 197 ARG A O 1
ATOM 1608 N N . MET A 1 198 ? -11.627 -6.284 22.095 1.00 94.75 198 MET A N 1
ATOM 1609 C CA . MET A 1 198 ? -10.542 -5.515 22.707 1.00 94.75 198 MET A CA 1
ATOM 1610 C C . MET A 1 198 ? -11.040 -4.184 23.285 1.00 94.75 198 MET A C 1
ATOM 1612 O O . MET A 1 198 ? -10.703 -3.844 24.416 1.00 94.75 198 MET A O 1
ATOM 1616 N N . VAL A 1 199 ? -11.869 -3.454 22.536 1.00 94.31 199 VAL A N 1
ATOM 1617 C CA . VAL A 1 199 ? -12.454 -2.187 22.992 1.00 94.31 199 VAL A CA 1
ATOM 1618 C C . VAL A 1 199 ? -13.369 -2.412 24.200 1.00 94.31 199 VAL A C 1
ATOM 1620 O O . VAL A 1 199 ? -13.250 -1.691 25.189 1.00 94.31 199 VAL A O 1
ATOM 1623 N N . LEU A 1 200 ? -14.239 -3.426 24.155 1.00 94.88 200 LEU A N 1
ATOM 1624 C CA . LEU A 1 200 ? -15.142 -3.756 25.263 1.00 94.88 200 LEU A CA 1
ATOM 1625 C C . LEU A 1 200 ? -14.371 -4.145 26.529 1.00 94.88 200 LEU A C 1
ATOM 1627 O O . LEU A 1 200 ? -14.611 -3.558 27.579 1.00 94.88 200 LEU A O 1
ATOM 1631 N N . THR A 1 201 ? -13.398 -5.053 26.423 1.00 96.19 201 THR A N 1
ATOM 1632 C CA . THR A 1 201 ? -12.576 -5.494 27.560 1.00 96.19 201 THR A CA 1
ATOM 1633 C C . THR A 1 201 ? -11.777 -4.341 28.167 1.00 96.19 201 THR A C 1
ATOM 1635 O O . THR A 1 201 ? -11.737 -4.189 29.386 1.00 96.19 201 THR A O 1
ATOM 1638 N N . ASN A 1 202 ? -11.175 -3.479 27.340 1.00 95.75 202 ASN A N 1
ATOM 1639 C CA . ASN A 1 202 ? -10.444 -2.313 27.842 1.00 95.75 202 ASN A CA 1
ATOM 1640 C C . ASN A 1 202 ? -11.373 -1.302 28.523 1.00 95.75 202 ASN A C 1
ATOM 1642 O O . ASN A 1 202 ? -10.997 -0.699 29.527 1.00 95.75 202 ASN A O 1
ATOM 1646 N N . HIS A 1 203 ? -12.586 -1.116 28.003 1.00 94.06 203 HIS A N 1
ATOM 1647 C CA . HIS A 1 203 ? -13.571 -0.236 28.617 1.00 94.06 203 HIS A CA 1
ATOM 1648 C C . HIS A 1 203 ? -14.117 -0.793 29.939 1.00 94.06 203 HIS A C 1
ATOM 1650 O O . HIS A 1 203 ? -14.314 -0.034 30.886 1.00 94.06 203 HIS A O 1
ATOM 1656 N N . GLU A 1 204 ? -14.338 -2.104 30.035 1.00 93.94 204 GLU A N 1
ATOM 1657 C CA . GLU A 1 204 ? -14.672 -2.769 31.299 1.00 93.94 204 GLU A CA 1
ATOM 1658 C C . GLU A 1 204 ? -13.564 -2.562 32.330 1.00 93.94 204 GLU A C 1
ATOM 1660 O O . GLU A 1 204 ? -13.841 -2.067 33.422 1.00 93.94 204 GLU A O 1
ATOM 1665 N N . HIS A 1 205 ? -12.307 -2.799 31.945 1.00 94.94 205 HIS A N 1
ATOM 1666 C CA . HIS A 1 205 ? -11.167 -2.559 32.824 1.00 94.94 205 HIS A CA 1
ATOM 1667 C C . HIS A 1 205 ? -11.074 -1.094 33.273 1.00 94.94 205 HIS A C 1
ATOM 1669 O O . HIS A 1 205 ? -10.835 -0.805 34.444 1.00 94.94 205 HIS A O 1
ATOM 1675 N N . PHE A 1 206 ? -11.307 -0.148 32.360 1.00 93.12 206 PHE A N 1
ATOM 1676 C CA . PHE A 1 206 ? -11.364 1.274 32.692 1.00 93.12 206 PHE A CA 1
ATOM 1677 C C . PHE A 1 206 ? -12.453 1.579 33.730 1.00 93.12 206 PHE A C 1
ATOM 1679 O O . PHE A 1 206 ? -12.168 2.261 34.714 1.00 93.12 206 PHE A O 1
ATOM 1686 N N . LYS A 1 207 ? -13.675 1.057 33.549 1.00 90.62 207 LYS A N 1
ATOM 1687 C CA . LYS A 1 207 ? -14.780 1.256 34.500 1.00 90.62 207 LYS A CA 1
ATOM 1688 C C . LYS A 1 207 ? -14.444 0.692 35.876 1.00 90.62 207 LYS A C 1
ATOM 1690 O O . LYS A 1 207 ? -14.649 1.381 36.868 1.00 90.62 207 LYS A O 1
ATOM 1695 N N . GLU A 1 208 ? -13.868 -0.506 35.943 1.00 92.44 208 GLU A N 1
ATOM 1696 C CA . GLU A 1 208 ? -13.437 -1.116 37.206 1.00 92.44 208 GLU A CA 1
ATOM 1697 C C . GLU A 1 208 ? -12.405 -0.251 37.940 1.00 92.44 208 GLU A C 1
ATOM 1699 O O . GLU A 1 208 ? -12.546 0.015 39.138 1.00 92.44 208 GLU A O 1
ATOM 1704 N N . GLN A 1 209 ? -11.384 0.232 37.224 1.00 92.25 209 GLN A N 1
ATOM 1705 C CA . GLN A 1 209 ? -10.351 1.096 37.800 1.00 92.25 209 GLN A CA 1
ATOM 1706 C C . GLN A 1 209 ? -10.927 2.441 38.248 1.00 92.25 209 GLN A C 1
ATOM 1708 O O . GLN A 1 209 ? -10.618 2.906 39.346 1.00 92.25 209 GLN A O 1
ATOM 1713 N N . LEU A 1 210 ? -11.800 3.047 37.440 1.00 88.44 210 LEU A N 1
ATOM 1714 C CA . LEU A 1 210 ? -12.460 4.307 37.772 1.00 88.44 210 LEU A CA 1
ATOM 1715 C C . LEU A 1 210 ? -13.337 4.157 39.019 1.00 88.44 210 LEU A C 1
ATOM 1717 O O . LEU A 1 210 ? -13.212 4.942 39.957 1.00 88.44 210 LEU A O 1
ATOM 1721 N N . THR A 1 211 ? -14.166 3.112 39.078 1.00 87.62 211 THR A N 1
ATOM 1722 C CA . THR A 1 211 ? -15.001 2.791 40.240 1.00 87.62 211 THR A CA 1
ATOM 1723 C C . THR A 1 211 ? -14.153 2.584 41.491 1.00 87.62 211 THR A C 1
ATOM 1725 O O . THR A 1 211 ? -14.488 3.119 42.551 1.00 87.62 211 THR A O 1
ATOM 1728 N N . ARG A 1 212 ? -13.028 1.865 41.379 1.00 89.00 212 ARG A N 1
ATOM 1729 C CA . ARG A 1 212 ? -12.093 1.660 42.492 1.00 89.00 212 ARG A CA 1
ATOM 1730 C C . ARG A 1 212 ? -11.490 2.978 42.979 1.00 89.00 212 ARG A C 1
ATOM 1732 O O . ARG A 1 212 ? -11.486 3.224 44.184 1.00 89.00 212 ARG A O 1
ATOM 1739 N N . LEU A 1 213 ? -10.996 3.819 42.072 1.00 87.75 213 LEU A N 1
ATOM 1740 C CA . LEU A 1 213 ? -10.406 5.117 42.411 1.00 87.75 213 LEU A CA 1
ATOM 1741 C C . LEU A 1 213 ? -11.432 6.059 43.043 1.00 87.75 213 LEU A C 1
ATOM 1743 O O . LEU A 1 213 ? -11.142 6.674 44.066 1.00 87.75 213 LEU A O 1
ATOM 1747 N N . HIS A 1 214 ? -12.643 6.126 42.487 1.00 82.94 214 HIS A N 1
ATOM 1748 C CA . HIS A 1 214 ? -13.734 6.922 43.044 1.00 82.94 214 HIS A CA 1
ATOM 1749 C C . HIS A 1 214 ? -14.122 6.452 44.444 1.00 82.94 214 HIS A C 1
ATOM 1751 O O . HIS A 1 214 ? -14.280 7.284 45.331 1.00 82.94 214 HIS A O 1
ATOM 1757 N N . LYS A 1 215 ? -14.218 5.137 44.676 1.00 84.44 215 LYS A N 1
ATOM 1758 C CA . LYS A 1 215 ? -14.503 4.587 46.007 1.00 84.44 215 LYS A CA 1
ATOM 1759 C C . LYS A 1 215 ? -13.432 4.993 47.025 1.00 84.44 215 LYS A C 1
ATOM 1761 O O . LYS A 1 215 ? -13.776 5.485 48.094 1.00 84.44 215 LYS A O 1
ATOM 1766 N N . LEU A 1 216 ? -12.153 4.858 46.669 1.00 86.31 216 LEU A N 1
ATOM 1767 C CA . LEU A 1 216 ? -11.033 5.253 47.533 1.00 86.31 216 LEU A CA 1
ATOM 1768 C C . LEU A 1 216 ? -11.022 6.761 47.821 1.00 86.31 216 LEU A C 1
ATOM 1770 O O . LEU A 1 216 ? -10.785 7.172 48.955 1.00 86.31 216 LEU A O 1
ATOM 1774 N N . ALA A 1 217 ? -11.283 7.592 46.810 1.00 82.12 217 ALA A N 1
ATOM 1775 C CA . ALA A 1 217 ? -11.377 9.038 46.985 1.00 82.12 217 ALA A CA 1
ATOM 1776 C C . ALA A 1 217 ? -12.564 9.413 47.886 1.00 82.12 217 ALA A C 1
ATOM 1778 O O . ALA A 1 217 ? -12.412 10.213 48.807 1.00 82.12 217 ALA A O 1
ATOM 1779 N N . TYR A 1 218 ? -13.724 8.794 47.668 1.00 77.25 218 TYR A N 1
ATOM 1780 C CA . TYR A 1 218 ? -14.923 9.031 48.464 1.00 77.25 218 TYR A CA 1
ATOM 1781 C C . TYR A 1 218 ? -14.709 8.656 49.939 1.00 77.25 218 TYR A C 1
ATOM 1783 O O . TYR A 1 218 ? -14.989 9.463 50.821 1.00 77.25 218 TYR A O 1
ATOM 1791 N N . GLU A 1 219 ? -14.145 7.474 50.213 1.00 80.81 219 GLU A N 1
ATOM 1792 C CA . GLU A 1 219 ? -13.817 7.015 51.574 1.00 80.81 219 GLU A CA 1
ATOM 1793 C C . GLU A 1 219 ? -12.803 7.926 52.281 1.00 80.81 219 GLU A C 1
ATOM 1795 O O . GLU A 1 219 ? -12.881 8.112 53.494 1.00 80.81 219 GLU A O 1
ATOM 1800 N N . LYS A 1 220 ? -11.856 8.506 51.535 1.00 81.56 220 LYS A N 1
ATOM 1801 C CA . LYS A 1 220 ? -10.790 9.344 52.095 1.00 81.56 220 LYS A CA 1
ATOM 1802 C C . LYS A 1 220 ? -11.215 10.791 52.358 1.00 81.56 220 LYS A C 1
ATOM 1804 O O . LYS A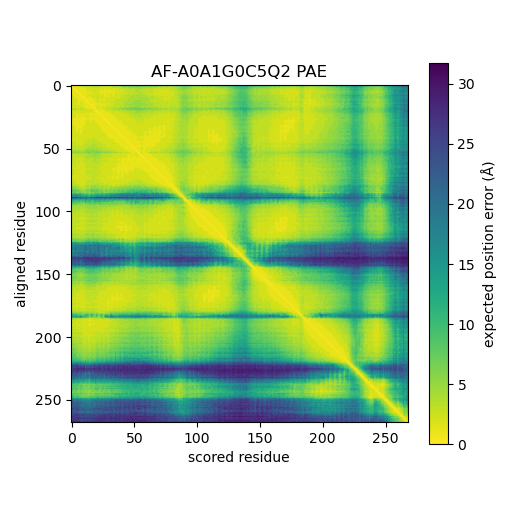 1 220 ? -10.729 11.389 53.316 1.00 81.56 220 LYS A O 1
ATOM 1809 N N . TYR A 1 221 ? -12.053 11.372 51.499 1.00 71.25 221 TYR A N 1
ATOM 1810 C CA . TYR A 1 221 ? -12.294 12.821 51.476 1.00 71.25 221 TYR A CA 1
ATOM 1811 C C . TYR A 1 221 ? -13.711 13.248 51.882 1.00 71.25 221 TYR A C 1
ATOM 1813 O O . TYR A 1 221 ? -13.914 14.437 52.117 1.00 71.25 221 TYR A O 1
ATOM 1821 N N . VAL A 1 222 ? -14.683 12.333 52.007 1.00 66.69 222 VAL A N 1
ATOM 1822 C CA . VAL A 1 222 ? -16.044 12.676 52.460 1.00 66.69 222 VAL A CA 1
ATOM 1823 C C . VAL A 1 222 ? -16.171 12.400 53.967 1.00 66.69 222 VAL A C 1
ATOM 1825 O O . VAL A 1 222 ? -16.231 11.236 54.368 1.00 66.69 222 VAL A O 1
ATOM 1828 N N . PRO A 1 223 ? -16.189 13.433 54.835 1.00 59.25 223 PRO A N 1
ATOM 1829 C CA . PRO A 1 223 ? -16.234 13.238 56.279 1.00 59.25 223 PRO A CA 1
ATOM 1830 C C . PRO A 1 223 ? -17.543 12.574 56.726 1.00 59.25 223 PRO A C 1
ATOM 1832 O O . PRO A 1 223 ? -18.637 12.935 56.296 1.00 59.25 223 PRO A O 1
ATOM 1835 N N . ILE A 1 224 ? -17.421 11.617 57.648 1.00 56.47 224 ILE A N 1
ATOM 1836 C CA . ILE A 1 224 ? -18.527 10.904 58.301 1.00 56.47 224 ILE A CA 1
ATOM 1837 C C . ILE A 1 224 ? -19.177 11.841 59.330 1.00 56.47 224 ILE A C 1
ATOM 1839 O O . ILE A 1 224 ? -19.019 11.650 60.532 1.00 56.47 224 ILE A O 1
ATOM 1843 N N . LYS A 1 225 ? -19.848 12.908 58.898 1.00 50.84 225 LYS A N 1
ATOM 1844 C CA . LYS A 1 225 ? -20.678 13.720 59.796 1.00 50.84 225 LYS A CA 1
ATOM 1845 C C . LYS A 1 225 ? -21.984 14.104 59.116 1.00 50.84 225 LYS A C 1
ATOM 1847 O O . LYS A 1 225 ? -22.076 15.115 58.442 1.00 50.84 225 LYS A O 1
ATOM 1852 N N . ASP A 1 226 ? -22.944 13.228 59.380 1.00 50.03 226 ASP A N 1
ATOM 1853 C CA . ASP A 1 226 ? -24.389 13.418 59.410 1.00 50.03 226 ASP A CA 1
ATOM 1854 C C . ASP A 1 226 ? -25.176 13.727 58.124 1.00 50.03 226 ASP A C 1
ATOM 1856 O O . ASP A 1 226 ? -24.923 14.675 57.396 1.00 50.03 226 ASP A O 1
ATOM 1860 N N . VAL A 1 227 ? -26.196 12.876 57.952 1.00 51.56 227 VAL A N 1
ATOM 1861 C CA . VAL A 1 227 ? -27.415 12.958 57.132 1.00 51.56 227 VAL A CA 1
ATOM 1862 C C . VAL A 1 227 ? -27.256 13.273 55.636 1.00 51.56 227 VAL A C 1
ATOM 1864 O O . VAL A 1 227 ? -26.917 14.369 55.219 1.00 51.56 227 VAL A O 1
ATOM 1867 N N . SER A 1 228 ? -27.651 12.290 54.816 1.00 54.69 228 SER A N 1
ATOM 1868 C CA . SER A 1 228 ? -27.678 12.267 53.341 1.00 54.69 228 SER A CA 1
ATOM 1869 C C . SER A 1 228 ? -26.308 12.167 52.661 1.00 54.69 228 SER A C 1
ATOM 1871 O O . SER A 1 228 ? -25.793 13.108 52.069 1.00 54.69 228 SER A O 1
ATOM 1873 N N . ARG A 1 229 ? -25.727 10.955 52.688 1.00 50.59 229 ARG A N 1
ATOM 1874 C CA . ARG A 1 229 ? -24.626 10.613 51.773 1.00 50.59 229 ARG A CA 1
ATOM 1875 C C . ARG A 1 229 ? -25.078 10.943 50.341 1.00 50.59 229 ARG A C 1
ATOM 1877 O O . ARG A 1 229 ? -26.103 10.383 49.936 1.00 50.59 229 ARG A O 1
ATOM 1884 N N . PRO A 1 230 ? -24.362 11.783 49.571 1.00 52.19 230 PRO A N 1
ATOM 1885 C CA . PRO A 1 230 ? -24.623 11.882 48.145 1.00 52.19 230 PRO A CA 1
ATOM 1886 C C . PRO A 1 230 ? -24.519 10.472 47.568 1.00 52.19 230 PRO A C 1
ATOM 1888 O O . PRO A 1 230 ? -23.560 9.737 47.826 1.00 52.19 230 PRO A O 1
ATOM 1891 N N . LYS A 1 231 ? -25.585 10.046 46.889 1.00 58.00 231 LYS A N 1
ATOM 1892 C CA . LYS A 1 231 ? -25.666 8.717 46.289 1.00 58.00 231 LYS A CA 1
ATOM 1893 C C . LYS A 1 231 ? -24.469 8.585 45.352 1.00 58.00 231 LYS A C 1
ATOM 1895 O O . LYS A 1 231 ? -24.199 9.512 44.598 1.00 58.00 231 LYS A O 1
ATOM 1900 N N . TYR A 1 232 ? -23.751 7.467 45.442 1.00 56.38 232 TYR A N 1
ATOM 1901 C CA . TYR A 1 232 ? -22.659 7.147 44.527 1.00 56.38 232 TYR A CA 1
ATOM 1902 C C . TYR A 1 232 ? -23.132 7.411 43.093 1.00 56.38 232 TYR A C 1
ATOM 1904 O O . TYR A 1 232 ? -24.025 6.712 42.609 1.00 56.38 232 TYR A O 1
ATOM 1912 N N . THR A 1 233 ? -22.606 8.458 42.456 1.00 58.81 233 THR A N 1
ATOM 1913 C CA . THR A 1 233 ? -22.899 8.732 41.056 1.00 58.81 233 THR A CA 1
ATOM 1914 C C . THR A 1 233 ? -22.019 7.800 40.248 1.00 58.81 233 THR A C 1
ATOM 1916 O O . THR A 1 233 ? -20.804 7.965 40.114 1.00 58.81 233 THR A O 1
ATOM 1919 N N . GLU A 1 234 ? -22.653 6.719 39.808 1.00 65.31 234 GLU A N 1
ATOM 1920 C CA . GLU A 1 234 ? -22.104 5.815 38.815 1.00 65.31 234 GLU A CA 1
ATOM 1921 C C . GLU A 1 234 ? -21.714 6.618 37.565 1.00 65.31 234 GLU A C 1
ATOM 1923 O O . GLU A 1 234 ? -22.243 7.704 37.329 1.00 65.31 234 GLU A O 1
ATOM 1928 N N . HIS A 1 235 ? -20.750 6.117 36.792 1.00 73.19 235 HIS A N 1
ATOM 1929 C CA . HIS A 1 235 ? -20.268 6.781 35.582 1.00 73.19 235 HIS A CA 1
ATOM 1930 C C . HIS A 1 235 ? -21.437 7.247 34.694 1.00 73.19 235 HIS A C 1
ATOM 1932 O O . HIS A 1 235 ? -22.149 6.421 34.120 1.00 73.19 235 HIS A O 1
ATOM 1938 N N . GLU A 1 236 ? -21.633 8.565 34.601 1.00 76.62 236 GLU A N 1
ATOM 1939 C CA . GLU A 1 236 ? -22.657 9.155 33.742 1.00 76.62 236 GLU A CA 1
ATOM 1940 C C . GLU A 1 236 ? -22.262 8.965 32.282 1.00 76.62 236 GLU A C 1
ATOM 1942 O O . GLU A 1 236 ? -21.216 9.450 31.833 1.00 76.62 236 GLU A O 1
ATOM 1947 N N . ARG A 1 237 ? -23.107 8.239 31.548 1.00 80.69 237 ARG A N 1
ATOM 1948 C CA . ARG A 1 237 ? -22.864 7.945 30.141 1.00 80.69 237 ARG A CA 1
ATOM 1949 C C . ARG A 1 237 ? -23.153 9.179 29.303 1.00 80.69 237 ARG A C 1
ATOM 1951 O O . ARG A 1 237 ? -24.253 9.716 29.362 1.00 80.69 237 ARG A O 1
ATOM 1958 N N . LYS A 1 238 ? -22.191 9.600 28.485 1.00 86.19 238 LYS A N 1
ATOM 1959 C CA . LYS A 1 238 ? -22.343 10.731 27.548 1.00 86.19 238 LYS A CA 1
ATOM 1960 C C . LYS A 1 238 ? -22.742 10.277 26.148 1.00 86.19 238 LYS A C 1
ATOM 1962 O O . LYS A 1 238 ? -23.237 11.078 25.350 1.00 86.19 238 LYS A O 1
ATOM 1967 N N . TYR A 1 239 ? -22.511 9.004 25.839 1.00 88.50 239 TYR A N 1
ATOM 1968 C CA . TYR A 1 239 ? -22.809 8.412 24.541 1.00 88.50 239 TYR A CA 1
ATOM 1969 C C . TYR A 1 239 ? -23.741 7.212 24.702 1.00 88.50 239 TYR A C 1
ATOM 1971 O O . TYR A 1 239 ? -23.642 6.445 25.660 1.00 88.50 239 TYR A O 1
ATOM 1979 N N . SER A 1 240 ? -24.669 7.045 23.760 1.00 87.50 240 SER A N 1
ATOM 1980 C CA . SER A 1 240 ? -25.600 5.913 23.768 1.00 87.50 240 SER A CA 1
ATOM 1981 C C . SER A 1 240 ? -24.894 4.604 23.413 1.00 87.50 240 SER A C 1
ATOM 1983 O O . SER A 1 240 ? -25.367 3.528 23.774 1.00 87.50 240 SER A O 1
ATOM 1985 N N . ASP A 1 241 ? -23.751 4.692 22.732 1.00 89.06 241 ASP A N 1
ATOM 1986 C CA . ASP A 1 241 ? -22.965 3.570 22.239 1.00 89.06 241 ASP A CA 1
ATOM 1987 C C . ASP A 1 241 ? -21.581 3.459 22.897 1.00 89.06 241 ASP A C 1
ATOM 1989 O O . ASP A 1 241 ? -20.648 2.941 22.280 1.00 89.06 241 ASP A O 1
ATOM 1993 N N . GLU A 1 242 ? -21.425 3.919 24.145 1.00 86.75 242 GLU A N 1
ATOM 1994 C CA . GLU A 1 242 ? -20.213 3.649 24.932 1.00 86.75 242 GLU A CA 1
ATOM 1995 C C . GLU A 1 242 ? -19.868 2.151 24.884 1.00 86.75 242 GLU A C 1
ATOM 1997 O O . GLU A 1 242 ? -20.744 1.309 25.118 1.00 86.75 242 GLU A O 1
ATOM 2002 N N . PRO A 1 243 ? -18.612 1.776 24.580 1.00 90.62 243 PRO A N 1
ATOM 2003 C CA . PRO A 1 243 ? -17.397 2.610 24.504 1.00 90.62 243 PRO A CA 1
ATOM 2004 C C . PRO A 1 243 ? -17.059 3.269 23.157 1.00 90.62 243 PRO A C 1
ATOM 2006 O O . PRO A 1 243 ? -16.024 3.925 23.053 1.00 90.62 243 PRO A O 1
ATOM 2009 N N . PHE A 1 244 ? -17.847 3.055 22.106 1.00 88.94 244 PHE A N 1
ATOM 2010 C CA . PHE A 1 244 ? -17.489 3.481 20.748 1.00 88.94 244 PHE A CA 1
ATOM 2011 C C . PHE A 1 244 ? -17.676 4.985 20.519 1.00 88.94 244 PHE A C 1
ATOM 2013 O O . PHE A 1 244 ? -17.018 5.543 19.644 1.00 88.94 244 PHE A O 1
ATOM 2020 N N . ASN A 1 245 ? -18.509 5.638 21.336 1.00 88.81 245 ASN A N 1
ATOM 2021 C CA . ASN A 1 245 ? -18.697 7.090 21.385 1.00 88.81 245 ASN A CA 1
ATOM 2022 C C . ASN A 1 245 ? -19.051 7.722 20.031 1.00 88.81 245 ASN A C 1
ATOM 2024 O O . ASN A 1 245 ? -18.670 8.858 19.746 1.00 88.81 245 ASN A O 1
ATOM 2028 N N . THR A 1 246 ? -19.775 6.997 19.179 1.00 85.19 246 THR A N 1
ATOM 2029 C CA . THR A 1 246 ? -20.210 7.517 17.880 1.00 85.19 246 THR A CA 1
ATOM 2030 C C . THR A 1 246 ? -21.538 8.251 17.978 1.00 85.19 246 THR A C 1
ATOM 2032 O O . THR A 1 246 ? -21.842 9.050 17.101 1.00 85.19 246 THR A O 1
ATOM 2035 N N . GLN A 1 247 ? -22.343 8.015 19.014 1.00 85.75 247 GLN A N 1
ATOM 2036 C CA . GLN A 1 247 ? -23.676 8.593 19.167 1.00 85.75 247 GLN A CA 1
ATOM 2037 C C . GLN A 1 247 ? -23.788 9.312 20.507 1.00 85.75 247 GLN A C 1
ATOM 2039 O O . GLN A 1 247 ? -23.989 8.695 21.550 1.00 85.75 247 GLN A O 1
ATOM 2044 N N . ARG A 1 248 ? -23.645 10.640 20.490 1.00 84.75 248 ARG A N 1
ATOM 2045 C CA . ARG A 1 248 ? -23.830 11.446 21.699 1.00 84.75 248 ARG A CA 1
ATOM 2046 C C . ARG A 1 248 ? -25.297 11.392 22.123 1.00 84.75 248 ARG A C 1
ATOM 2048 O O . ARG A 1 248 ? -26.178 11.550 21.279 1.00 84.75 248 ARG A O 1
ATOM 2055 N N . ILE A 1 249 ? -25.552 11.185 23.413 1.00 87.31 249 ILE A N 1
ATOM 2056 C CA . ILE A 1 249 ? -26.907 11.293 23.960 1.00 87.31 249 ILE A CA 1
ATOM 2057 C C . ILE A 1 249 ? -27.313 12.763 23.828 1.00 87.31 249 ILE A C 1
ATOM 2059 O O . ILE A 1 249 ? -26.632 13.646 24.353 1.00 87.31 249 ILE A O 1
ATOM 2063 N N . SER A 1 250 ? -28.361 13.038 23.050 1.00 80.12 250 SER A N 1
ATOM 2064 C CA . SER A 1 250 ? -28.915 14.384 22.934 1.00 80.12 250 SER A CA 1
ATOM 2065 C C . SER A 1 250 ? -29.662 14.698 24.222 1.00 80.12 250 SER A C 1
ATOM 2067 O O . SER A 1 250 ? -30.828 14.341 24.379 1.00 80.12 250 SER A O 1
ATOM 2069 N N . GLU A 1 251 ? -28.982 15.331 25.164 1.00 73.69 251 GLU A N 1
ATOM 2070 C CA . GLU A 1 251 ? -29.677 16.035 26.229 1.00 73.69 251 GLU A CA 1
ATOM 2071 C C . GLU A 1 251 ? -30.297 17.284 25.602 1.00 73.69 251 GLU A C 1
ATOM 2073 O O . GLU A 1 251 ? -29.599 18.074 24.959 1.00 73.69 251 GLU A O 1
ATOM 2078 N N . GLU A 1 252 ? -31.613 17.455 25.748 1.00 68.06 252 GLU A N 1
ATOM 2079 C CA . GLU A 1 252 ? -32.229 18.768 25.582 1.00 68.06 252 GLU A CA 1
ATOM 2080 C C . GLU A 1 252 ? -31.666 19.657 26.691 1.00 68.06 252 GLU A C 1
ATOM 2082 O O . GLU A 1 252 ? -32.204 19.743 27.793 1.00 68.06 252 GLU A O 1
ATOM 2087 N N . ILE A 1 253 ? -30.515 20.272 26.424 1.00 64.06 253 ILE A N 1
ATOM 2088 C CA . ILE A 1 253 ? -29.979 21.307 27.291 1.00 64.06 253 ILE A CA 1
ATOM 2089 C C . ILE A 1 253 ? -30.938 22.480 27.126 1.00 64.06 253 ILE A C 1
ATOM 2091 O O . ILE A 1 253 ? -30.863 23.223 26.147 1.00 64.06 253 ILE A O 1
ATOM 2095 N N . ALA A 1 254 ? -31.874 22.618 28.065 1.00 68.62 254 ALA A N 1
ATOM 2096 C CA . ALA A 1 254 ? -32.644 23.837 28.210 1.00 68.62 254 ALA A CA 1
ATOM 2097 C C . ALA A 1 254 ? -31.636 24.955 28.485 1.00 68.62 254 ALA A C 1
ATOM 2099 O O . ALA A 1 254 ? -31.083 25.057 29.582 1.00 68.62 254 ALA A O 1
ATOM 2100 N N . TYR A 1 255 ? -31.322 25.738 27.453 1.00 68.62 255 TYR A N 1
ATOM 2101 C CA . TYR A 1 255 ? -30.465 26.899 27.607 1.00 68.62 255 TYR A CA 1
ATOM 2102 C C . TYR A 1 255 ? -31.134 27.824 28.616 1.00 68.62 255 TYR A C 1
ATOM 2104 O O . TYR A 1 255 ? -32.239 28.313 28.384 1.00 68.62 255 TYR A O 1
ATOM 2112 N N . GLN A 1 256 ? -30.473 28.010 29.754 1.00 72.56 256 GLN A N 1
ATOM 2113 C CA . GLN A 1 256 ? -30.912 28.967 30.753 1.00 72.56 256 GLN A CA 1
ATOM 2114 C C . GLN A 1 256 ? -30.931 30.362 30.122 1.00 72.56 256 GLN A C 1
ATOM 2116 O O . GLN A 1 256 ? -30.057 30.718 29.324 1.00 72.56 256 GLN A O 1
ATOM 2121 N N . SER A 1 257 ? -31.972 31.126 30.428 1.00 78.25 257 SER A N 1
ATOM 2122 C CA . SER A 1 257 ? -32.134 32.483 29.925 1.00 78.25 257 SER A CA 1
ATOM 2123 C C . SER A 1 257 ? -31.076 33.403 30.538 1.00 78.25 257 SER A C 1
ATOM 2125 O O . SER A 1 257 ? -30.508 33.110 31.589 1.00 78.25 257 SER A O 1
ATOM 2127 N N . THR A 1 258 ? -30.813 34.556 29.922 1.00 77.31 258 THR A N 1
ATOM 2128 C CA . THR A 1 258 ? -29.889 35.555 30.487 1.00 77.31 258 THR A CA 1
ATOM 2129 C C . THR A 1 258 ? -30.268 35.949 31.923 1.00 77.31 258 THR A C 1
ATOM 2131 O O . THR A 1 258 ? -29.389 36.234 32.731 1.00 77.31 258 THR A O 1
ATOM 2134 N N . GLU A 1 259 ? -31.558 35.920 32.272 1.00 75.00 259 GLU A N 1
ATOM 2135 C CA . GLU A 1 259 ? -32.053 36.233 33.620 1.00 75.00 259 GLU A CA 1
ATOM 2136 C C . GLU A 1 259 ? -31.622 35.192 34.667 1.00 75.00 259 GLU A C 1
ATOM 2138 O O . GLU A 1 259 ? -31.297 35.559 35.799 1.00 75.00 259 GLU A O 1
ATOM 2143 N N . ASP A 1 260 ? -31.511 33.919 34.278 1.00 69.69 260 ASP A N 1
ATOM 2144 C CA . ASP A 1 260 ? -31.049 32.826 35.145 1.00 69.69 260 ASP A CA 1
ATOM 2145 C C . ASP A 1 260 ? -29.560 32.965 35.516 1.00 69.69 260 ASP A C 1
ATOM 2147 O O . ASP A 1 260 ? -29.146 32.558 36.603 1.00 69.69 260 ASP A O 1
ATOM 2151 N N . PHE A 1 261 ? -28.756 33.602 34.655 1.00 68.31 261 PHE A N 1
ATOM 2152 C CA . PHE A 1 261 ? -27.338 33.882 34.922 1.00 68.31 261 PHE A CA 1
ATOM 2153 C C . PHE A 1 261 ? -27.116 35.090 35.842 1.00 68.31 261 PHE A C 1
ATOM 2155 O O . PHE A 1 261 ? -26.087 35.170 36.514 1.00 68.31 261 PHE A O 1
ATOM 2162 N N . VAL A 1 262 ? -28.057 36.037 35.883 1.00 72.25 262 VAL A N 1
ATOM 2163 C CA . VAL A 1 262 ? -27.954 37.257 36.705 1.00 72.25 262 VAL A CA 1
ATOM 2164 C C . VAL A 1 262 ? -28.523 37.016 38.110 1.00 72.25 262 VAL A C 1
ATOM 2166 O O . VAL A 1 262 ? -28.066 37.614 39.088 1.00 72.25 262 VAL A O 1
ATOM 2169 N N . ASN A 1 263 ? -29.477 36.094 38.257 1.00 61.91 263 ASN A N 1
ATOM 2170 C CA . ASN A 1 263 ? -30.118 35.820 39.538 1.00 61.91 263 ASN A CA 1
ATOM 2171 C C . ASN A 1 263 ? -29.325 34.799 40.381 1.00 61.91 263 ASN A C 1
ATOM 2173 O O . ASN A 1 263 ? -29.686 33.629 40.511 1.00 61.91 263 ASN A O 1
ATOM 2177 N N . LEU A 1 264 ? -28.257 35.275 41.035 1.00 58.78 264 LEU A N 1
ATOM 2178 C CA . LEU A 1 264 ? -27.389 34.506 41.952 1.00 58.78 264 LEU A CA 1
ATOM 2179 C C . LEU A 1 264 ? -28.134 33.813 43.115 1.00 58.78 264 LEU A C 1
ATOM 2181 O O . LEU A 1 264 ? -27.554 32.997 43.829 1.00 58.78 264 LEU A O 1
ATOM 2185 N N . ARG A 1 265 ? -29.416 34.129 43.338 1.00 56.47 265 ARG A N 1
ATOM 2186 C CA . ARG A 1 265 ? -30.249 33.529 44.392 1.00 56.47 265 ARG A CA 1
ATOM 2187 C C . ARG A 1 265 ? -30.654 32.078 44.113 1.00 56.47 265 ARG A C 1
ATOM 2189 O O . ARG A 1 265 ? -31.001 31.380 45.062 1.00 56.47 265 ARG A O 1
ATOM 2196 N N . ASN A 1 266 ? -30.583 31.637 42.856 1.00 51.81 266 ASN A N 1
ATOM 2197 C CA . ASN A 1 266 ? -30.986 30.293 42.427 1.00 51.81 266 ASN A CA 1
ATOM 2198 C C . ASN A 1 266 ? -29.827 29.274 42.431 1.00 51.81 266 ASN A C 1
ATOM 2200 O O . ASN A 1 266 ? -30.031 28.119 42.077 1.00 51.81 266 ASN A O 1
ATOM 2204 N N . TRP A 1 267 ? -28.622 29.678 42.849 1.00 49.22 267 TRP A N 1
ATOM 2205 C CA . TRP A 1 267 ? -27.429 28.824 42.949 1.00 49.22 267 TRP A CA 1
ATOM 2206 C C . TRP A 1 267 ? -27.298 28.184 44.346 1.00 49.22 267 TRP A C 1
ATOM 2208 O O . TRP A 1 267 ? -26.275 28.340 45.016 1.00 49.22 267 TRP A O 1
ATOM 2218 N N . LYS A 1 268 ? -28.355 27.519 44.825 1.00 42.03 268 LYS A N 1
ATOM 2219 C CA . LYS A 1 268 ? -28.328 26.714 46.058 1.00 42.03 268 LYS A CA 1
ATOM 2220 C C . LYS A 1 268 ? -28.476 25.235 45.754 1.00 42.03 268 LYS A C 1
ATOM 2222 O O . LYS A 1 268 ? -29.336 24.910 44.911 1.00 42.03 268 LYS A O 1
#

Secondary structure (DSSP, 8-state):
-HHHHHHHHT--HHHHHTS-HHHHHHHHHHHHHHHHHHHHHHHHHHHHHHHHHS-HHHHHHHHHHHHHHHHHHHHHHHHHTSPP-S-----HHHHHHHHHHHHHHHHHHHHHHHHHHHHHHSHHHHHHHHHHHHTT-TT--HHHHHHHHHHHHHHH-TTHHHHHHHHHHHHHHHHHHHHHHHHT-HHHHHHHHHHHHHHHHHHHHHHHHHHHHHHHHHHHHS---SS-PPP------SBTTTTS--SB---------HHHHH-GGG--

Radius of gyration: 30.37 Å; Cα contacts (8 Å, |Δi|>4): 198; chains: 1; bounding box: 62×58×94 Å

Foldseek 3Di:
DLVQLLVLLPHDPVLQVVFDPVSSVLSNVLSVLLVVLLVLQLVLQLLVVCLVPVDNVVSNVVSVVVSVVLSVLLSVLSNVLDDDLADADDPVVVVVVSPVVSLVSLLVSLLVSLLSVCCSPCVVVLCVVVVVVVVVVPDDDSVVVSVVSSVSCCVVPVCSVVSSVVSSCSSCVSVVSSVVSVVVCGSSVSVSVVVVVVQVVVQVVVLVVVVVVLVVCCVVPPDPDDDDDPPPDRPDDQAPDPPSRNHGDDDPPPPDDPVNVVPPVPVD

pLDDT: mean 85.52, std 13.72, range [42.03, 98.44]

Sequence (268 aa):
MRQFFWKMAGADCSILEKSGSESQHRFLTIGLLYILVIGLMFAAFCGLFWKVFGMFWIAASCSLVVTFLIGSIYRLNMLSLEPYTLRDQDELKTKILTHVIRYFSVTLFAFFTAKCLETLLFGSLADADVLHEMEQRLGSVGGTLFVEHMIQLNLHHPWVWVLTALIVLLFLLPIILKFQLKKRKEYFSIKKNAEIRMVLTNHEHFKEQLTRLHKLAYEKYVPIKDVSRPKYTEHERKYSDEPFNTQRISEEIAYQSTEDFVNLRNWK

Solvent-accessible surface area (backbone atoms only — not comparable to full-atom values): 15232 Å² total; per-residue (Å²): 114,67,63,58,27,22,50,66,49,58,47,59,58,80,51,40,72,75,30,58,70,66,60,46,49,51,36,37,52,31,14,50,50,48,52,50,51,49,51,51,39,31,51,16,38,25,47,48,32,29,73,72,66,75,35,65,70,61,12,48,53,55,16,50,55,52,37,52,53,54,44,48,52,52,46,48,51,55,47,69,68,54,78,81,62,67,88,70,84,84,55,65,67,62,54,52,53,54,49,52,55,44,55,50,53,53,47,51,53,24,48,54,38,26,55,36,37,46,49,60,76,48,35,73,68,36,48,69,64,43,53,69,57,46,73,75,52,81,81,74,63,76,75,57,51,58,56,50,50,50,50,52,37,50,70,78,38,59,70,56,52,56,55,37,52,51,41,32,50,59,62,46,43,45,53,54,53,52,58,55,54,64,76,68,42,55,56,58,49,54,46,29,53,51,51,53,48,51,53,51,54,52,46,52,52,49,51,54,52,50,53,50,52,51,50,54,50,47,70,74,70,58,78,96,71,80,86,79,80,78,73,84,78,65,88,80,77,64,29,79,46,68,87,71,60,76,40,67,58,82,69,85,72,76,76,73,53,75,65,63,74,70,44,74,83,74,80,118

Nearest PDB structures (foldseek):
  6jx6-assembly1_C  TM=2.117E-01  e=5.136E+00  Homo sapiens
  1few-assembly1_A  TM=2.157E-01  e=6.507E+00  Homo sapiens